Protein AF-A0A2R6LHL5-F1 (afdb_monomer_lite)

pLDDT: mean 88.92, std 11.98, range [43.31, 98.69]

Secondary structure (DSSP, 8-state):
--HHHHHHHHHHHHHHHHHHHHHHHHIIIIIHHHHHHHTPPPP-TT-GGG--HHHHHHHHHHHHHHHHTTT---HHHHHHHHIIIIIIIIIIIIHHHHHHHHHHTSSSS-TTSPP-HHHHHHHHHHHHHHHHHHHHHHHHHHHHHHTS---HHHHHHHHHHHHHHHHHHHT-TT---SSS-SS-HHHHHHHHHHHHHHHHHHHH-TTSPPPPHHHHT--TT---

Sequence (224 aa):
DDIDDQMFVTTQMYEEGKHTDHFDRYWREVIHGVEAELGLERSSPTDEKWFNDAYHDLFERNERAMGALLEDPGPETFAEAYCHYHLVIEGILAQTGYYGMQQSYSERSYPELPHLPGLYEGFTKIRQDEGRHVGFGMAKLKELVAEDGVDPHLLDETVNELLPLVNRIAANPEDQYIEDVGPDPSELQSFAADKHLERMEQITDAAEDVPGLESLTELKGVGD

Foldseek 3Di:
DDPVLVVLVVVVVVLVVVLVVLVQCCLVPPVQVVCVVVVHDRDDPPPCVLDDPLNVVLVVVLCVLVVVCVVDVALLSLLLNLLSPQCAVLQFLLVLVLLQVLLQQPVPNFVVHHNDPSVNVSSLVSLLSSLSSNLSSLVSLLCSVPPVVDDLVSSVVSNVVSLVSSLCSLQPPPDDPVDPTTDDSVNSNVRSVVSNVVSSVSNVPSPHDRDDSCVSSDDPPRDD

Radius of gyration: 18.38 Å; chains: 1; bounding box: 46×33×53 Å

Structure (mmCIF, N/CA/C/O backbone):
data_AF-A0A2R6LHL5-F1
#
_entry.id   AF-A0A2R6LHL5-F1
#
loop_
_atom_site.group_PDB
_atom_site.id
_atom_site.type_symbol
_atom_site.label_atom_id
_atom_site.label_alt_id
_atom_site.label_comp_id
_atom_site.label_asym_id
_atom_site.label_entity_id
_atom_site.label_seq_id
_atom_site.pdbx_PDB_ins_code
_atom_site.Cartn_x
_atom_site.Cartn_y
_atom_site.Cartn_z
_atom_site.occupancy
_atom_site.B_iso_or_equiv
_atom_site.auth_seq_id
_atom_site.auth_comp_id
_atom_site.auth_asym_id
_atom_site.auth_atom_id
_atom_site.pdbx_PDB_model_num
ATOM 1 N N . ASP A 1 1 ? -21.511 3.207 9.430 1.00 60.16 1 ASP A N 1
ATOM 2 C CA . ASP A 1 1 ? -22.535 3.839 8.565 1.00 60.16 1 ASP A CA 1
ATOM 3 C C . ASP A 1 1 ? -22.469 5.368 8.567 1.00 60.16 1 ASP A C 1
ATOM 5 O O . ASP A 1 1 ? -23.507 6.025 8.602 1.00 60.16 1 ASP A O 1
ATOM 9 N N . ASP A 1 2 ? -21.267 5.948 8.478 1.00 85.56 2 ASP A N 1
ATOM 10 C CA . ASP A 1 2 ? -21.114 7.383 8.221 1.00 85.56 2 ASP A CA 1
ATOM 11 C C . ASP A 1 2 ? -21.093 7.635 6.705 1.00 85.56 2 ASP A C 1
ATOM 13 O O . ASP A 1 2 ? -20.461 6.898 5.943 1.00 85.56 2 ASP A O 1
ATOM 17 N N . ILE A 1 3 ? -21.816 8.659 6.255 1.00 93.31 3 ILE A N 1
ATOM 18 C CA . ILE A 1 3 ? -21.823 9.077 4.853 1.00 93.31 3 ILE A CA 1
ATOM 19 C C . ILE A 1 3 ? -20.464 9.643 4.436 1.00 93.31 3 ILE A C 1
ATOM 21 O O . ILE A 1 3 ? -20.073 9.461 3.283 1.00 93.31 3 ILE A O 1
ATOM 25 N N . ASP A 1 4 ? -19.736 10.270 5.361 1.00 94.69 4 ASP A N 1
ATOM 26 C CA . ASP A 1 4 ? -18.418 10.837 5.085 1.00 94.69 4 ASP A CA 1
ATOM 27 C C . ASP A 1 4 ? -17.402 9.718 4.790 1.00 94.69 4 ASP A C 1
ATOM 29 O O . ASP A 1 4 ? -16.693 9.784 3.781 1.00 94.69 4 ASP A O 1
ATOM 33 N N . ASP A 1 5 ? -17.433 8.628 5.567 1.00 94.88 5 ASP A N 1
ATOM 34 C CA . ASP A 1 5 ? -16.627 7.421 5.326 1.00 94.88 5 ASP A CA 1
ATOM 35 C C . ASP A 1 5 ? -16.961 6.786 3.967 1.00 94.88 5 ASP A C 1
ATOM 37 O O . ASP A 1 5 ? -16.070 6.461 3.183 1.00 94.88 5 ASP A O 1
ATOM 41 N N . GLN A 1 6 ? -18.249 6.649 3.635 1.00 95.38 6 GLN A N 1
ATOM 42 C CA . GLN A 1 6 ? -18.662 6.096 2.340 1.00 95.38 6 GLN A CA 1
ATOM 43 C C . GLN A 1 6 ? -18.192 6.966 1.171 1.00 95.38 6 GLN A C 1
ATOM 45 O O . GLN A 1 6 ? -17.715 6.444 0.161 1.00 95.38 6 GLN A O 1
ATOM 50 N N . MET A 1 7 ? -18.306 8.291 1.298 1.00 96.62 7 MET A N 1
ATOM 51 C CA . MET A 1 7 ? -17.811 9.226 0.291 1.00 96.62 7 MET A CA 1
ATOM 52 C C . MET A 1 7 ? -16.298 9.096 0.121 1.00 96.62 7 MET A C 1
ATOM 54 O O . MET A 1 7 ? -15.838 9.013 -1.020 1.00 96.62 7 MET A O 1
ATOM 58 N N . PHE A 1 8 ? -15.540 9.005 1.215 1.00 96.50 8 PHE A N 1
ATOM 59 C CA . PHE A 1 8 ? -14.101 8.772 1.158 1.00 96.50 8 PHE A CA 1
ATOM 60 C C . PHE A 1 8 ? -13.769 7.459 0.434 1.00 96.50 8 PHE A C 1
ATOM 62 O O . PHE A 1 8 ? -13.048 7.479 -0.566 1.00 96.50 8 PHE A O 1
ATOM 69 N N . VAL A 1 9 ? -14.370 6.338 0.847 1.00 96.62 9 VAL A N 1
ATOM 70 C CA . VAL A 1 9 ? -14.120 5.018 0.242 1.00 96.62 9 VAL A CA 1
ATOM 71 C C . VAL A 1 9 ? -14.437 5.014 -1.257 1.00 96.62 9 VAL A C 1
ATOM 73 O O . VAL A 1 9 ? -13.715 4.393 -2.033 1.00 96.62 9 VAL A O 1
ATOM 76 N N . THR A 1 10 ? -15.448 5.759 -1.724 1.00 97.94 10 THR A N 1
ATOM 77 C CA . THR A 1 10 ? -15.704 5.858 -3.176 1.00 97.94 10 THR A CA 1
ATOM 78 C C . THR A 1 10 ? -14.556 6.513 -3.948 1.00 97.94 10 THR A C 1
ATOM 80 O O . THR A 1 10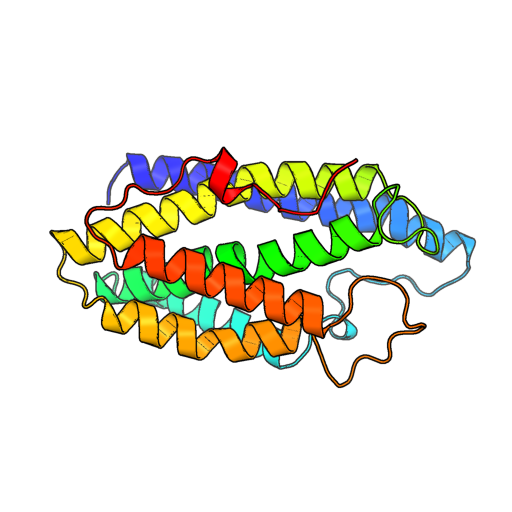 ? -14.293 6.133 -5.091 1.00 97.94 10 THR A O 1
ATOM 83 N N . THR A 1 11 ? -13.857 7.477 -3.339 1.00 97.62 11 THR A N 1
ATOM 84 C CA . THR A 1 11 ? -12.674 8.099 -3.949 1.00 97.62 11 THR A CA 1
ATOM 85 C C . THR A 1 11 ? -11.495 7.137 -3.968 1.00 97.62 11 THR A C 1
ATOM 87 O O . THR A 1 11 ? -10.862 7.006 -5.012 1.00 97.62 11 THR A O 1
ATOM 90 N N . GLN A 1 12 ? -11.292 6.377 -2.889 1.00 97.88 12 GLN A N 1
ATOM 91 C CA . GLN A 1 12 ? -10.277 5.328 -2.821 1.00 97.88 12 GLN A CA 1
ATOM 92 C C . GLN A 1 12 ? -10.512 4.240 -3.877 1.00 97.88 12 GLN A C 1
ATOM 94 O O . GLN A 1 12 ? -9.613 3.927 -4.646 1.00 97.88 12 GLN A O 1
ATOM 99 N N . MET A 1 13 ? -11.743 3.737 -4.032 1.00 98.19 13 MET A N 1
ATOM 100 C CA . MET A 1 13 ? -12.064 2.758 -5.085 1.00 98.19 13 MET A CA 1
ATOM 101 C C . MET A 1 13 ? -11.748 3.278 -6.496 1.00 98.19 13 MET A C 1
ATOM 103 O O . MET A 1 13 ? -11.304 2.525 -7.364 1.00 98.19 13 MET A O 1
ATOM 107 N N . TYR A 1 14 ? -11.997 4.566 -6.749 1.00 98.38 14 TYR A N 1
ATOM 108 C CA . TYR A 1 14 ? -11.604 5.201 -8.005 1.00 98.38 14 TYR A CA 1
ATOM 109 C C . TYR A 1 14 ? -10.078 5.285 -8.142 1.00 98.38 14 TYR A C 1
ATOM 111 O O . TYR A 1 14 ? -9.549 5.063 -9.232 1.00 98.38 14 TYR A O 1
ATOM 119 N N . GLU A 1 15 ? -9.374 5.595 -7.055 1.00 98.50 15 GLU A N 1
ATOM 120 C CA . GLU A 1 15 ? -7.919 5.709 -7.017 1.00 98.50 15 GLU A CA 1
ATOM 121 C C . GLU A 1 15 ? -7.230 4.374 -7.302 1.00 98.50 15 GLU A C 1
ATOM 123 O O . GLU A 1 15 ? -6.447 4.317 -8.252 1.00 98.50 15 GLU A O 1
ATOM 128 N N . GLU A 1 16 ? -7.650 3.290 -6.651 1.00 98.31 16 GLU A N 1
ATOM 129 C CA . GLU A 1 16 ? -7.170 1.928 -6.930 1.00 98.31 16 GLU A CA 1
ATOM 130 C C . GLU A 1 16 ? -7.427 1.494 -8.381 1.00 98.31 16 GLU A C 1
ATOM 132 O O . GLU A 1 16 ? -6.590 0.863 -9.040 1.00 98.31 16 GLU A O 1
ATOM 137 N N . GLY A 1 17 ? -8.576 1.897 -8.936 1.00 98.38 17 GLY A N 1
ATOM 138 C CA . GLY A 1 17 ? -8.885 1.694 -10.349 1.00 98.38 17 GLY A CA 1
ATOM 139 C C . GLY A 1 17 ? -7.888 2.398 -11.279 1.00 98.38 17 GLY A C 1
ATOM 140 O O . GLY A 1 17 ? -7.452 1.811 -12.272 1.00 98.38 17 GLY A O 1
ATOM 141 N N . LYS A 1 18 ? -7.475 3.633 -10.955 1.00 97.94 18 LYS A N 1
ATOM 142 C CA . LYS A 1 18 ? -6.432 4.344 -11.718 1.00 97.94 18 LYS A CA 1
ATOM 143 C C . LYS A 1 18 ? -5.060 3.691 -11.558 1.00 97.94 18 LYS A C 1
ATOM 145 O O . LYS A 1 18 ? -4.296 3.685 -12.519 1.00 97.94 18 LYS A O 1
ATOM 150 N N . HIS A 1 19 ? -4.711 3.211 -10.363 1.00 97.94 19 HIS A N 1
ATOM 151 C CA . HIS A 1 19 ? -3.410 2.576 -10.110 1.00 97.94 19 HIS A CA 1
ATOM 152 C C . HIS A 1 19 ? -3.286 1.289 -10.926 1.00 97.94 19 HIS A C 1
ATOM 154 O O . HIS A 1 19 ? -2.294 1.088 -11.627 1.00 97.94 19 HIS A O 1
ATOM 160 N N . THR A 1 20 ? -4.355 0.491 -10.943 1.00 97.25 20 THR A N 1
ATOM 161 C CA . THR A 1 20 ? -4.471 -0.701 -11.791 1.00 97.25 20 THR A CA 1
ATOM 162 C C . THR A 1 20 ? -4.313 -0.355 -13.276 1.00 97.25 20 THR A C 1
ATOM 164 O O . THR A 1 20 ? -3.507 -0.977 -13.969 1.00 97.25 20 THR A O 1
ATOM 167 N N . ASP A 1 21 ? -5.027 0.667 -13.771 1.00 97.00 21 ASP A N 1
ATOM 168 C CA . ASP A 1 21 ? -4.900 1.130 -15.164 1.00 97.00 21 ASP A CA 1
ATOM 169 C C . ASP A 1 21 ? -3.481 1.618 -15.486 1.00 97.00 21 ASP A C 1
ATOM 171 O O . ASP A 1 21 ? -2.963 1.332 -16.565 1.00 97.00 21 ASP A O 1
ATOM 175 N N . HIS A 1 22 ? -2.813 2.304 -14.554 1.00 96.00 22 HIS A N 1
ATOM 176 C CA . HIS A 1 22 ? -1.440 2.765 -14.744 1.00 96.00 22 HIS A CA 1
ATOM 177 C C . HIS A 1 22 ? -0.475 1.600 -15.001 1.00 96.00 22 HIS A C 1
ATOM 179 O O . HIS A 1 22 ? 0.267 1.639 -15.988 1.00 96.00 22 HIS A O 1
ATOM 185 N N . PHE A 1 23 ? -0.497 0.561 -14.160 1.00 95.62 23 PHE A N 1
ATOM 186 C CA . PHE A 1 23 ? 0.392 -0.593 -14.323 1.00 95.62 23 PHE A CA 1
ATOM 187 C C . PHE A 1 23 ? 0.031 -1.441 -15.546 1.00 95.62 23 PHE A C 1
ATOM 189 O O . PHE A 1 23 ? 0.931 -1.821 -16.297 1.00 95.62 23 PHE A O 1
ATOM 196 N N . ASP A 1 24 ? -1.259 -1.667 -15.817 1.00 96.25 24 ASP A N 1
ATOM 197 C CA . ASP A 1 24 ? -1.705 -2.333 -17.050 1.00 96.25 24 ASP A CA 1
ATOM 198 C C . ASP A 1 24 ? -1.225 -1.574 -18.296 1.00 96.25 24 ASP A C 1
ATOM 200 O O . ASP A 1 24 ? -0.660 -2.155 -19.229 1.00 96.25 24 ASP A O 1
ATOM 204 N N . ARG A 1 25 ? -1.385 -0.248 -18.301 1.00 96.06 25 ARG A N 1
ATOM 205 C CA . ARG A 1 25 ? -0.926 0.606 -19.393 1.00 96.06 25 ARG A CA 1
ATOM 206 C C . ARG A 1 25 ? 0.588 0.545 -19.558 1.00 96.06 25 ARG A C 1
ATOM 208 O O . ARG A 1 25 ? 1.049 0.426 -20.693 1.00 96.06 25 ARG A O 1
ATOM 215 N N . TYR A 1 26 ? 1.352 0.606 -18.468 1.00 96.25 26 TYR A N 1
ATOM 216 C CA . TYR A 1 26 ? 2.809 0.485 -18.519 1.00 96.25 26 TYR A CA 1
ATOM 217 C C . TYR A 1 26 ? 3.227 -0.860 -19.123 1.00 96.25 26 TYR A C 1
ATOM 219 O O . TYR A 1 26 ? 4.076 -0.910 -20.014 1.00 96.25 26 TYR A O 1
ATOM 227 N N . TRP A 1 27 ? 2.566 -1.947 -18.724 1.00 95.94 27 TRP A N 1
ATOM 228 C CA . TRP A 1 27 ? 2.836 -3.275 -19.263 1.00 95.94 27 TRP A CA 1
ATOM 229 C C . TRP A 1 27 ? 2.525 -3.367 -20.764 1.00 95.94 27 TRP A C 1
ATOM 231 O O . TRP A 1 27 ? 3.350 -3.832 -21.552 1.00 95.94 27 TRP A O 1
ATOM 241 N N . ARG A 1 28 ? 1.362 -2.859 -21.190 1.00 96.56 28 ARG A N 1
ATOM 242 C CA . ARG A 1 28 ? 0.935 -2.882 -22.598 1.00 96.56 28 ARG A CA 1
ATOM 243 C C . ARG A 1 28 ? 1.753 -1.977 -23.513 1.00 96.56 28 ARG A C 1
ATOM 245 O O . ARG A 1 28 ? 1.969 -2.338 -24.668 1.00 96.56 28 ARG A O 1
ATOM 252 N N . GLU A 1 29 ? 2.124 -0.785 -23.051 1.00 96.00 29 GLU A N 1
ATOM 253 C CA . GLU A 1 29 ? 2.784 0.229 -23.885 1.00 96.00 29 GLU A CA 1
ATOM 254 C C . GLU A 1 29 ? 4.311 0.123 -23.846 1.00 96.00 29 GLU A C 1
ATOM 256 O O . GLU A 1 29 ? 4.954 0.416 -24.854 1.00 96.00 29 GLU A O 1
ATOM 261 N N . VAL A 1 30 ? 4.891 -0.304 -22.720 1.00 96.06 30 VAL A N 1
ATOM 262 C CA . VAL A 1 30 ? 6.348 -0.343 -22.523 1.00 96.06 30 VAL A CA 1
ATOM 263 C C . VAL A 1 30 ? 6.867 -1.776 -22.554 1.00 96.06 30 VAL A C 1
ATOM 265 O O . VAL A 1 30 ? 7.636 -2.114 -23.453 1.00 96.06 30 VAL A O 1
ATOM 268 N N . ILE A 1 31 ? 6.424 -2.636 -21.629 1.00 95.94 31 ILE A N 1
ATOM 269 C CA . ILE A 1 31 ? 6.968 -4.000 -21.485 1.00 95.94 31 ILE A CA 1
ATOM 270 C C . ILE A 1 31 ? 6.730 -4.822 -22.754 1.00 95.94 31 ILE A C 1
ATOM 272 O O . ILE A 1 31 ? 7.682 -5.318 -23.351 1.00 95.94 31 ILE A O 1
ATOM 276 N N . HIS A 1 32 ? 5.490 -4.873 -23.248 1.00 97.75 32 HIS A N 1
ATOM 277 C CA . HIS A 1 32 ? 5.161 -5.580 -24.494 1.00 97.75 32 HIS A CA 1
ATOM 278 C C . HIS A 1 32 ? 5.880 -4.999 -25.722 1.00 97.75 32 HIS A C 1
ATOM 280 O O . HIS A 1 32 ? 6.137 -5.725 -26.683 1.00 97.75 32 HIS A O 1
ATOM 286 N N . GLY A 1 33 ? 6.209 -3.703 -25.707 1.00 97.19 33 GLY A N 1
ATOM 287 C CA . GLY A 1 33 ? 7.009 -3.066 -26.753 1.00 97.19 33 GLY A CA 1
ATOM 288 C C . GLY A 1 33 ? 8.443 -3.599 -26.775 1.00 97.19 33 GLY A C 1
ATOM 289 O O . GLY A 1 33 ? 8.927 -4.020 -27.826 1.00 97.19 33 GLY A O 1
ATOM 290 N N . VAL A 1 34 ? 9.084 -3.649 -25.604 1.00 96.31 34 VAL A N 1
ATOM 291 C CA . VAL A 1 34 ? 10.447 -4.176 -25.429 1.00 96.31 34 VAL A CA 1
ATOM 292 C C . VAL A 1 34 ? 10.505 -5.678 -25.714 1.00 96.31 34 VAL A C 1
ATOM 294 O O . VAL A 1 34 ? 11.401 -6.135 -26.420 1.00 96.31 34 VAL A O 1
ATOM 297 N N . GLU A 1 35 ? 9.533 -6.455 -25.233 1.00 97.88 35 GLU A N 1
ATOM 298 C CA . GLU A 1 35 ? 9.443 -7.891 -25.521 1.00 97.88 35 GLU A CA 1
ATOM 299 C C . GLU A 1 35 ? 9.381 -8.165 -27.025 1.00 97.88 35 GLU A C 1
ATOM 301 O O . GLU A 1 35 ? 10.095 -9.034 -27.526 1.00 97.88 35 GLU A O 1
ATOM 306 N N . ALA A 1 36 ? 8.574 -7.399 -27.765 1.00 97.81 36 ALA A N 1
ATOM 307 C CA . ALA A 1 36 ? 8.469 -7.540 -29.212 1.00 97.81 36 ALA A CA 1
ATOM 308 C C . ALA A 1 36 ? 9.775 -7.169 -29.934 1.00 97.81 36 ALA A C 1
ATOM 310 O O . ALA A 1 36 ? 10.158 -7.854 -30.883 1.00 97.81 36 ALA A O 1
ATOM 311 N N . GLU A 1 37 ? 10.463 -6.113 -29.490 1.00 97.69 37 GLU A N 1
ATOM 312 C CA . GLU A 1 37 ? 11.754 -5.693 -30.049 1.00 97.69 37 GLU A CA 1
ATOM 313 C C . GLU A 1 37 ? 12.848 -6.750 -29.834 1.00 97.69 37 GLU A C 1
ATOM 315 O O . GLU A 1 37 ? 13.637 -7.025 -30.741 1.00 97.69 37 GLU A O 1
ATOM 320 N N . LEU A 1 38 ? 12.861 -7.386 -28.660 1.00 97.50 38 LEU A N 1
ATOM 321 C CA . LEU A 1 38 ? 13.845 -8.402 -28.279 1.00 97.50 38 LEU A CA 1
ATOM 322 C C . LEU A 1 38 ? 13.453 -9.832 -28.691 1.00 97.50 38 LEU A C 1
ATOM 324 O O . LEU A 1 38 ? 14.257 -10.753 -28.547 1.00 97.50 38 LEU A O 1
ATOM 328 N N . GLY A 1 39 ? 12.241 -10.036 -29.217 1.00 97.31 39 GLY A N 1
ATOM 329 C CA . GLY A 1 39 ? 11.726 -11.354 -29.597 1.00 97.31 39 GLY A CA 1
ATOM 330 C C . GLY A 1 39 ? 11.439 -12.276 -28.405 1.00 97.31 39 GLY A C 1
ATOM 331 O O . GLY A 1 39 ? 11.576 -13.493 -28.533 1.00 97.31 39 GLY A O 1
ATOM 332 N N . LEU A 1 40 ? 11.077 -11.704 -27.256 1.00 96.56 40 LEU A N 1
ATOM 333 C CA . LEU A 1 40 ? 10.716 -12.429 -26.039 1.00 96.56 40 LEU A CA 1
ATOM 334 C C . LEU A 1 40 ? 9.257 -12.908 -26.086 1.00 96.56 40 LEU A C 1
ATOM 336 O O . LEU A 1 40 ? 8.424 -12.377 -26.824 1.00 96.56 40 LEU A O 1
ATOM 340 N N . GLU A 1 41 ? 8.948 -13.935 -25.293 1.00 95.88 41 GLU A N 1
ATOM 341 C CA . GLU A 1 41 ? 7.563 -14.349 -25.066 1.00 95.88 41 GLU A CA 1
ATOM 342 C C . GLU A 1 41 ? 6.796 -13.244 -24.334 1.00 95.88 41 GLU A C 1
ATOM 344 O O . GLU A 1 41 ? 7.331 -12.607 -23.427 1.00 95.88 41 GLU A O 1
ATOM 349 N N . ARG A 1 42 ? 5.539 -13.029 -24.735 1.00 95.56 42 ARG A N 1
ATOM 350 C CA . ARG A 1 42 ? 4.700 -11.979 -24.163 1.00 95.56 42 ARG A CA 1
ATOM 351 C C . ARG A 1 42 ? 4.291 -12.335 -22.738 1.00 95.56 42 ARG A C 1
ATOM 353 O O . ARG A 1 42 ? 3.553 -13.300 -22.555 1.00 95.56 42 ARG A O 1
ATOM 360 N N . SER A 1 43 ? 4.715 -11.543 -21.759 1.00 95.81 43 SER A N 1
ATOM 361 C CA . SER A 1 43 ? 4.352 -11.751 -20.353 1.00 95.81 43 SER A CA 1
ATOM 362 C C . SER A 1 43 ? 3.030 -11.082 -19.967 1.00 95.81 43 SER A C 1
ATOM 364 O O . SER A 1 43 ? 2.574 -10.131 -20.618 1.00 95.81 43 SER A O 1
ATOM 366 N N . SER A 1 44 ? 2.426 -11.552 -18.874 1.00 94.56 44 SER A N 1
ATOM 367 C CA . SER A 1 44 ? 1.326 -10.873 -18.181 1.00 94.56 44 SER A CA 1
ATOM 368 C C . SER A 1 44 ? 1.815 -10.306 -16.844 1.00 94.56 44 SER A C 1
ATOM 370 O O . SER A 1 44 ? 2.583 -10.987 -16.159 1.00 94.56 44 SER A O 1
ATOM 372 N N . PRO A 1 45 ? 1.332 -9.128 -16.398 1.00 91.81 45 PRO A N 1
ATOM 373 C CA . PRO A 1 45 ? 1.585 -8.658 -15.032 1.00 91.81 45 PRO A CA 1
ATOM 374 C C . PRO A 1 45 ? 0.927 -9.556 -13.970 1.00 91.81 45 PRO A C 1
ATOM 376 O O . PRO A 1 45 ? 1.237 -9.446 -12.793 1.00 91.81 45 PRO A O 1
ATOM 379 N N . THR A 1 46 ? 0.026 -10.454 -14.380 1.00 93.31 46 THR A N 1
ATOM 380 C CA . THR A 1 46 ? -0.681 -11.404 -13.509 1.00 93.31 46 THR A CA 1
ATOM 381 C C . THR A 1 46 ? -0.149 -12.836 -13.625 1.00 93.31 46 THR A C 1
ATOM 383 O O . THR A 1 46 ? -0.854 -13.770 -13.254 1.00 93.31 46 THR A O 1
ATOM 386 N N . ASP A 1 47 ? 1.025 -13.050 -14.226 1.00 94.06 47 ASP A N 1
ATOM 387 C CA . ASP A 1 47 ? 1.606 -14.395 -14.291 1.00 94.06 47 ASP A CA 1
ATOM 388 C C . ASP A 1 47 ? 2.016 -14.865 -12.883 1.00 94.06 47 ASP A C 1
ATOM 390 O O . ASP A 1 47 ? 2.733 -14.159 -12.180 1.00 94.06 47 ASP A O 1
ATOM 394 N N . GLU A 1 48 ? 1.652 -16.098 -12.513 1.00 92.75 48 GLU A N 1
ATOM 395 C CA . GLU A 1 48 ? 1.940 -16.700 -11.191 1.00 92.75 48 GLU A CA 1
ATOM 396 C C . GLU A 1 48 ? 3.424 -16.666 -10.801 1.00 92.75 48 GLU A C 1
ATOM 398 O O . GLU A 1 48 ? 3.770 -16.603 -9.631 1.00 92.75 48 GLU A O 1
ATOM 403 N N . LYS A 1 49 ? 4.331 -16.651 -11.783 1.00 89.88 49 LYS A N 1
ATOM 404 C CA . LYS A 1 49 ? 5.781 -16.587 -11.546 1.00 89.88 49 LYS A CA 1
ATOM 405 C C . LYS A 1 49 ? 6.246 -15.307 -10.831 1.00 89.88 49 LYS A C 1
ATOM 407 O O . LYS A 1 49 ? 7.392 -15.267 -10.399 1.00 89.88 49 LYS A O 1
ATOM 412 N N . TRP A 1 50 ? 5.414 -14.263 -10.777 1.00 88.88 50 TRP A N 1
ATOM 413 C CA . TRP A 1 50 ? 5.716 -13.008 -10.081 1.00 88.88 50 TRP A CA 1
ATOM 414 C C . TRP A 1 50 ? 5.302 -13.020 -8.607 1.00 88.88 50 TRP A C 1
ATOM 416 O O . TRP A 1 50 ? 5.672 -12.110 -7.868 1.00 88.88 50 TRP A O 1
ATOM 426 N N . PHE A 1 51 ? 4.534 -14.023 -8.183 1.00 91.81 51 PHE A N 1
ATOM 427 C CA . PHE A 1 51 ? 3.960 -14.100 -6.849 1.00 91.81 51 PHE A CA 1
ATOM 428 C C . PHE A 1 51 ? 4.545 -15.300 -6.110 1.00 91.81 51 PHE A C 1
ATOM 430 O O . PHE A 1 51 ? 4.651 -16.399 -6.649 1.00 91.81 51 PHE A O 1
ATOM 437 N N . ASN A 1 52 ? 4.957 -15.083 -4.863 1.00 92.69 52 ASN A N 1
ATOM 438 C CA . ASN A 1 52 ? 5.437 -16.155 -3.999 1.00 92.69 52 ASN A CA 1
ATOM 439 C C . ASN A 1 52 ? 4.352 -16.582 -3.000 1.00 92.69 52 ASN A C 1
ATOM 441 O O . ASN A 1 52 ? 3.342 -15.901 -2.818 1.00 92.69 52 ASN A O 1
ATOM 445 N N . ASP A 1 53 ? 4.573 -17.699 -2.305 1.00 95.50 53 ASP A N 1
ATOM 446 C CA . ASP A 1 53 ? 3.606 -18.234 -1.335 1.00 95.50 53 ASP A CA 1
ATOM 447 C C . ASP A 1 53 ? 3.221 -17.213 -0.249 1.00 95.50 53 ASP A C 1
ATOM 449 O O . ASP A 1 53 ? 2.085 -17.200 0.225 1.00 95.50 53 ASP A O 1
ATOM 453 N N . ALA A 1 54 ? 4.151 -16.332 0.141 1.00 96.12 54 ALA A N 1
ATOM 454 C CA . ALA A 1 54 ? 3.884 -15.291 1.128 1.00 96.12 54 ALA A CA 1
ATOM 455 C C . ALA A 1 54 ? 2.940 -14.203 0.595 1.00 96.12 54 ALA A C 1
ATOM 457 O O . ALA A 1 54 ? 2.099 -13.721 1.351 1.00 96.12 54 ALA A O 1
ATOM 458 N N . TYR A 1 55 ? 3.051 -13.848 -0.688 1.00 96.44 55 TYR A N 1
ATOM 459 C CA . TYR A 1 55 ? 2.108 -12.961 -1.363 1.00 96.44 55 TYR A CA 1
ATOM 460 C C . TYR A 1 55 ? 0.703 -13.567 -1.345 1.00 96.44 55 TYR A C 1
ATOM 462 O O . TYR A 1 55 ? -0.235 -12.920 -0.881 1.00 96.44 55 TYR A O 1
ATOM 470 N N . HIS A 1 56 ? 0.558 -14.826 -1.767 1.00 97.50 56 HIS A N 1
ATOM 471 C CA . HIS A 1 56 ? -0.747 -15.488 -1.781 1.00 97.50 56 HIS A CA 1
ATOM 472 C C . HIS A 1 56 ? -1.372 -15.585 -0.385 1.00 97.50 56 HIS A C 1
ATOM 474 O O . HIS A 1 56 ? -2.537 -15.228 -0.228 1.00 97.50 56 HIS A O 1
ATOM 480 N N . ASP A 1 57 ? -0.608 -15.996 0.634 1.00 98.44 57 ASP A N 1
ATOM 481 C CA . ASP A 1 57 ? -1.113 -16.090 2.013 1.00 98.44 57 ASP A CA 1
ATOM 482 C C . ASP A 1 57 ? -1.544 -14.711 2.548 1.00 98.44 57 ASP A C 1
ATOM 484 O O . ASP A 1 57 ? -2.631 -14.568 3.106 1.00 98.44 57 ASP A O 1
ATOM 488 N N . LEU A 1 58 ? -0.750 -13.658 2.320 1.00 98.44 58 LEU A N 1
ATOM 489 C CA . LEU A 1 58 ? -1.102 -12.306 2.764 1.00 98.44 58 LEU A CA 1
ATOM 490 C C . LEU A 1 58 ? -2.416 -11.814 2.141 1.00 98.44 58 LEU A C 1
ATOM 492 O O . LEU A 1 58 ? -3.294 -11.327 2.860 1.00 98.44 58 LEU A O 1
ATOM 496 N N . PHE A 1 59 ? -2.563 -11.950 0.820 1.00 98.38 59 PHE A N 1
ATOM 497 C CA . PHE A 1 59 ? -3.751 -11.474 0.112 1.00 98.38 59 PHE A CA 1
ATOM 498 C C . PHE A 1 59 ? -4.988 -12.347 0.372 1.00 98.38 59 PHE A C 1
ATOM 500 O O . PHE A 1 59 ? -6.081 -11.793 0.481 1.00 98.38 59 PHE A O 1
ATOM 507 N N . GLU A 1 60 ? -4.842 -13.663 0.577 1.00 98.62 60 GLU A N 1
ATOM 508 C CA . GLU A 1 60 ? -5.954 -14.529 1.005 1.00 98.62 60 GLU A CA 1
ATOM 509 C C . GLU A 1 60 ? -6.471 -14.119 2.392 1.00 98.62 60 GLU A C 1
ATOM 511 O O . GLU A 1 60 ? -7.680 -14.042 2.625 1.00 98.62 60 GLU A O 1
ATOM 516 N N . ARG A 1 61 ? -5.569 -13.817 3.336 1.00 98.69 61 ARG A N 1
ATOM 517 C CA . ARG A 1 61 ? -5.981 -13.346 4.666 1.00 98.69 61 ARG A CA 1
ATOM 518 C C . ARG A 1 61 ? -6.653 -11.980 4.605 1.00 98.69 61 ARG A C 1
ATOM 520 O O . ARG A 1 61 ? -7.644 -11.781 5.299 1.00 98.69 61 ARG A O 1
ATOM 527 N N . ASN A 1 62 ? -6.155 -11.071 3.767 1.00 98.62 62 ASN A N 1
ATOM 528 C CA . ASN A 1 62 ? -6.814 -9.789 3.532 1.00 98.62 62 ASN A CA 1
ATOM 529 C C . ASN A 1 62 ? -8.227 -9.974 2.959 1.00 98.62 62 ASN A C 1
ATOM 531 O O . ASN A 1 62 ? -9.168 -9.373 3.468 1.00 98.62 62 ASN A O 1
ATOM 535 N N . GLU A 1 63 ? -8.403 -10.835 1.951 1.00 98.44 63 GLU A N 1
ATOM 536 C CA . GLU A 1 63 ? -9.729 -11.143 1.399 1.00 98.44 63 GLU A CA 1
ATOM 537 C C . GLU A 1 63 ? -10.668 -11.689 2.482 1.00 98.44 63 GLU A C 1
ATOM 539 O O . GLU A 1 63 ? -11.821 -11.268 2.572 1.00 98.44 63 GLU A O 1
ATOM 544 N N . ARG A 1 64 ? -10.168 -12.570 3.355 1.00 98.56 64 ARG A N 1
ATOM 545 C CA . ARG A 1 64 ? -10.939 -13.113 4.480 1.00 98.56 64 ARG A CA 1
ATOM 546 C C . ARG A 1 64 ? -11.338 -12.036 5.492 1.00 98.56 64 ARG A C 1
ATOM 548 O O . ARG A 1 64 ? -12.500 -12.008 5.890 1.00 98.56 64 ARG A O 1
ATOM 555 N N . ALA A 1 65 ? -10.411 -11.162 5.884 1.00 98.38 65 ALA A N 1
ATOM 556 C CA . ALA A 1 65 ? -10.669 -10.078 6.834 1.00 98.38 65 ALA A CA 1
ATOM 557 C C . ALA A 1 65 ? -11.693 -9.074 6.276 1.00 98.38 65 ALA A C 1
ATOM 559 O O . ALA A 1 65 ? -12.681 -8.755 6.934 1.00 98.38 65 ALA A O 1
ATOM 560 N N . MET A 1 66 ? -11.526 -8.654 5.018 1.00 97.69 66 MET A N 1
ATOM 561 C CA . MET A 1 66 ? -12.480 -7.773 4.337 1.00 97.69 66 MET A CA 1
ATOM 562 C C . MET A 1 66 ? -13.841 -8.454 4.130 1.00 97.69 66 MET A C 1
ATOM 564 O O . MET A 1 66 ? -14.885 -7.821 4.277 1.00 97.69 66 MET A O 1
ATOM 568 N N . GLY A 1 67 ? -13.849 -9.752 3.814 1.00 98.12 67 GLY A N 1
ATOM 569 C CA . GLY A 1 67 ? -15.064 -10.545 3.640 1.00 98.12 67 GLY A CA 1
ATOM 570 C C . GLY A 1 67 ? -15.876 -10.697 4.928 1.00 98.12 67 GLY A C 1
ATOM 571 O O . GLY A 1 67 ? -17.105 -10.656 4.872 1.00 98.12 67 GLY A O 1
ATOM 572 N N . ALA A 1 68 ? -15.215 -10.796 6.085 1.00 98.19 68 ALA A N 1
ATOM 573 C CA . ALA A 1 68 ? -15.875 -10.905 7.387 1.00 98.19 68 ALA A CA 1
ATOM 574 C C . ALA A 1 68 ? -16.788 -9.703 7.696 1.00 98.19 68 ALA A C 1
ATOM 576 O O . ALA A 1 68 ? -17.842 -9.879 8.307 1.00 98.19 68 ALA A O 1
ATOM 577 N N . LEU A 1 69 ? -16.465 -8.507 7.183 1.00 97.25 69 LEU A N 1
ATOM 578 C CA . LEU A 1 69 ? -17.303 -7.307 7.323 1.00 97.25 69 LEU A CA 1
ATOM 579 C C . LEU A 1 69 ? -18.697 -7.457 6.696 1.00 97.25 69 LEU A C 1
ATOM 581 O O . LEU A 1 69 ? -19.628 -6.753 7.080 1.00 97.25 69 LEU A O 1
ATOM 585 N N . LEU A 1 70 ? -18.864 -8.357 5.723 1.00 97.12 70 LEU A N 1
ATOM 586 C CA . LEU A 1 70 ? -20.166 -8.618 5.104 1.00 97.12 70 LEU A CA 1
ATOM 587 C C . LEU A 1 70 ? -21.067 -9.496 5.981 1.00 97.12 70 LEU A C 1
ATOM 589 O O . LEU A 1 70 ? -22.285 -9.502 5.787 1.00 97.12 70 LEU A O 1
ATOM 593 N N . GLU A 1 71 ? -20.480 -10.247 6.912 1.00 96.31 71 GLU A N 1
ATOM 594 C CA . GLU A 1 71 ? -21.182 -11.206 7.766 1.00 96.31 71 GLU A CA 1
ATOM 595 C C . GLU A 1 71 ? -21.381 -10.669 9.190 1.00 96.31 71 GLU A C 1
ATOM 597 O O . GLU A 1 71 ? -22.491 -10.765 9.719 1.00 96.31 71 GLU A O 1
ATOM 602 N N . ASP A 1 72 ? -20.339 -10.080 9.785 1.00 95.31 72 ASP A N 1
ATOM 603 C CA . ASP A 1 72 ? -20.332 -9.575 11.163 1.00 95.31 72 ASP A CA 1
ATOM 604 C C . ASP A 1 72 ? -19.531 -8.258 11.275 1.00 95.31 72 ASP A C 1
ATOM 606 O O . ASP A 1 72 ? -18.364 -8.265 11.658 1.00 95.31 72 ASP A O 1
ATOM 610 N N . PRO A 1 73 ? -20.116 -7.101 10.902 1.00 94.56 73 PRO A N 1
ATOM 611 C CA . PRO A 1 73 ? -19.428 -5.806 10.911 1.00 94.56 73 PRO A CA 1
ATOM 612 C C . PRO A 1 73 ? -19.313 -5.213 12.330 1.00 94.56 73 PRO A C 1
ATOM 614 O O . PRO A 1 73 ? -19.903 -4.172 12.634 1.00 94.56 73 PRO A O 1
ATOM 617 N N . GLY A 1 74 ? -18.577 -5.887 13.216 1.00 97.00 74 GLY A N 1
ATOM 618 C CA . GLY A 1 74 ? -18.267 -5.422 14.571 1.00 97.00 74 GLY A CA 1
ATOM 619 C C . GLY A 1 74 ? -16.993 -4.563 14.649 1.00 97.00 74 GLY A C 1
ATOM 620 O O . GLY A 1 74 ? -16.183 -4.592 13.722 1.00 97.00 74 GLY A O 1
ATOM 621 N N . PRO A 1 75 ? -16.770 -3.820 15.754 1.00 97.12 75 PRO A N 1
ATOM 622 C CA . PRO A 1 75 ? -15.578 -2.982 15.923 1.00 97.12 75 PRO A CA 1
ATOM 623 C C . PRO A 1 75 ? -14.250 -3.735 15.768 1.00 97.12 75 PRO A C 1
ATOM 625 O O . PRO A 1 75 ? -13.358 -3.265 15.070 1.00 97.12 75 PRO A O 1
ATOM 628 N N . GLU A 1 76 ? -14.132 -4.927 16.362 1.00 98.00 76 GLU A N 1
ATOM 629 C CA . GLU A 1 76 ? -12.934 -5.772 16.234 1.00 98.00 76 GLU A CA 1
ATOM 630 C C . GLU A 1 76 ? -12.739 -6.255 14.788 1.00 98.00 76 GLU A C 1
ATOM 632 O O . GLU A 1 76 ? -11.633 -6.188 14.264 1.00 98.00 76 GLU A O 1
ATOM 637 N N . THR A 1 77 ? -13.817 -6.637 14.095 1.00 98.38 77 THR A N 1
ATOM 638 C CA . THR A 1 77 ? -13.767 -7.057 12.685 1.00 98.38 77 THR A CA 1
ATOM 639 C C . THR A 1 77 ? -13.344 -5.912 11.762 1.00 98.38 77 THR A C 1
ATOM 641 O O . THR A 1 77 ? -12.541 -6.114 10.852 1.00 98.38 77 THR A O 1
ATOM 644 N N . PHE A 1 78 ? -13.833 -4.691 12.008 1.00 97.75 78 PHE A N 1
ATOM 645 C CA . PHE A 1 78 ? -13.349 -3.492 11.317 1.00 97.75 78 PHE A CA 1
ATOM 646 C C . PHE A 1 78 ? -11.877 -3.218 11.614 1.00 97.75 78 PHE A C 1
ATOM 648 O O . PHE A 1 78 ? -11.132 -2.891 10.691 1.00 97.75 78 PHE A O 1
ATOM 655 N N . ALA A 1 79 ? -11.447 -3.371 12.867 1.00 97.69 79 ALA A N 1
ATOM 656 C CA . ALA A 1 79 ? -10.055 -3.162 13.238 1.00 97.69 79 ALA A CA 1
ATOM 657 C C . ALA A 1 79 ? -9.123 -4.149 12.522 1.00 97.69 79 ALA A C 1
ATOM 659 O O . ALA A 1 79 ? -8.147 -3.722 11.908 1.00 97.69 79 ALA A O 1
ATOM 660 N N . GLU A 1 80 ? -9.458 -5.441 12.508 1.00 98.25 80 GLU A N 1
ATOM 661 C CA . GLU A 1 80 ? -8.708 -6.457 11.763 1.00 98.25 80 GLU A CA 1
ATOM 662 C C . GLU A 1 80 ? -8.650 -6.120 10.265 1.00 98.25 80 GLU A C 1
ATOM 664 O O . GLU A 1 80 ? -7.567 -6.074 9.678 1.00 98.25 80 GLU A O 1
ATOM 669 N N . ALA A 1 81 ? -9.791 -5.809 9.645 1.00 98.50 81 ALA A N 1
ATOM 670 C CA . ALA A 1 81 ? -9.854 -5.465 8.227 1.00 98.50 81 ALA A CA 1
ATOM 671 C C . ALA A 1 81 ? -9.000 -4.230 7.878 1.00 98.50 81 ALA A C 1
ATOM 673 O O . ALA A 1 81 ? -8.239 -4.253 6.907 1.00 98.50 81 ALA A O 1
ATOM 674 N N . TYR A 1 82 ? -9.057 -3.170 8.691 1.00 97.94 82 TYR A N 1
ATOM 675 C CA . TYR A 1 82 ? -8.233 -1.976 8.492 1.00 97.94 82 TYR A CA 1
ATOM 676 C C . TYR A 1 82 ? -6.742 -2.230 8.747 1.00 97.94 82 TYR A C 1
ATOM 678 O O . TYR A 1 82 ? -5.907 -1.674 8.030 1.00 97.94 82 TYR A O 1
ATOM 686 N N . CYS A 1 83 ? -6.382 -3.096 9.697 1.00 97.88 83 CYS A N 1
ATOM 687 C CA . CYS A 1 83 ? -4.999 -3.538 9.880 1.00 97.88 83 CYS A CA 1
ATOM 688 C C . CYS A 1 83 ? -4.478 -4.281 8.641 1.00 97.88 83 CYS A C 1
ATOM 690 O O . CYS A 1 83 ? -3.390 -3.970 8.155 1.00 97.88 83 CYS A O 1
ATOM 692 N N . HIS A 1 84 ? -5.255 -5.220 8.098 1.00 98.56 84 HIS A N 1
ATOM 693 C CA . HIS A 1 84 ? -4.889 -5.960 6.891 1.00 98.56 84 HIS A CA 1
ATOM 694 C C . HIS A 1 84 ? -4.698 -5.037 5.679 1.00 98.56 84 HIS A C 1
ATOM 696 O O . HIS A 1 84 ? -3.641 -5.062 5.042 1.00 98.56 84 HIS A O 1
ATOM 702 N N . TYR A 1 85 ? -5.703 -4.214 5.381 1.00 98.44 85 TYR A N 1
ATOM 703 C CA . TYR A 1 85 ? -5.733 -3.418 4.159 1.00 98.44 85 TYR A CA 1
ATOM 704 C C . TYR A 1 85 ? -4.868 -2.154 4.277 1.00 98.44 85 TYR A C 1
ATOM 706 O O . TYR A 1 85 ? -3.862 -2.008 3.583 1.00 98.44 85 TYR A O 1
ATOM 714 N N . HIS A 1 86 ? -5.215 -1.256 5.200 1.00 97.38 86 HIS A N 1
ATOM 715 C CA . HIS A 1 86 ? -4.613 0.077 5.258 1.00 97.38 86 HIS A CA 1
ATOM 716 C C . HIS A 1 86 ? -3.234 0.090 5.912 1.00 97.38 86 HIS A C 1
ATOM 718 O O . HIS A 1 86 ? -2.348 0.823 5.475 1.00 97.38 86 HIS A O 1
ATOM 724 N N . LEU A 1 87 ? -3.013 -0.698 6.969 1.00 95.19 87 LEU A N 1
ATOM 725 C CA . LEU A 1 87 ? -1.704 -0.691 7.626 1.00 95.19 87 LEU A CA 1
ATOM 726 C C . LEU A 1 87 ? -0.705 -1.584 6.912 1.00 95.19 87 LEU A C 1
ATOM 728 O O . LEU A 1 87 ? 0.397 -1.135 6.610 1.00 95.19 87 LEU A O 1
ATOM 732 N N . VAL A 1 88 ? -1.061 -2.844 6.667 1.00 97.00 88 VAL A N 1
ATOM 733 C CA . VAL A 1 88 ? -0.092 -3.825 6.180 1.00 97.00 88 VAL A CA 1
ATOM 734 C C . VAL A 1 88 ? 0.067 -3.764 4.669 1.00 97.00 88 VAL A C 1
ATOM 736 O O . VAL A 1 88 ? 1.199 -3.607 4.207 1.00 97.00 88 VAL A O 1
ATOM 739 N N . ILE A 1 89 ? -1.017 -3.868 3.895 1.00 97.81 89 ILE A N 1
ATOM 740 C CA . ILE A 1 89 ? -0.919 -3.849 2.428 1.00 97.81 89 ILE A CA 1
ATOM 741 C C . ILE A 1 89 ? -0.495 -2.463 1.933 1.00 97.81 89 ILE A C 1
ATOM 743 O O . ILE A 1 89 ? 0.555 -2.352 1.305 1.00 97.81 89 ILE A O 1
ATOM 747 N N . GLU A 1 90 ? -1.243 -1.407 2.249 1.00 96.62 90 GLU A N 1
ATOM 748 C CA . GLU A 1 90 ? -0.933 -0.053 1.762 1.00 96.62 90 GLU A CA 1
ATOM 749 C C . GLU A 1 90 ? 0.220 0.589 2.550 1.00 96.62 90 GLU A C 1
ATOM 751 O O . GLU A 1 90 ? 1.177 1.124 1.982 1.00 96.62 90 GLU A O 1
ATOM 756 N N . GLY A 1 91 ? 0.152 0.525 3.882 1.00 93.69 91 GLY A N 1
ATOM 757 C CA . GLY A 1 91 ? 1.045 1.266 4.772 1.00 93.69 91 GLY A CA 1
ATOM 758 C C . GLY A 1 91 ? 2.464 0.711 4.903 1.00 93.69 91 GLY A C 1
ATOM 759 O O . GLY A 1 91 ? 3.367 1.488 5.226 1.00 93.69 91 GLY A O 1
ATOM 760 N N . ILE A 1 92 ? 2.677 -0.585 4.640 1.00 94.69 92 ILE A N 1
ATOM 761 C CA . ILE A 1 92 ? 3.983 -1.248 4.785 1.00 94.69 92 ILE A CA 1
ATOM 762 C C . ILE A 1 92 ? 4.418 -1.900 3.467 1.00 94.69 92 ILE A C 1
ATOM 764 O O . ILE A 1 92 ? 5.473 -1.537 2.940 1.00 94.69 92 ILE A O 1
ATOM 768 N N . LEU A 1 93 ? 3.642 -2.842 2.918 1.00 95.75 93 LEU A N 1
ATOM 769 C CA . LEU A 1 93 ? 4.043 -3.604 1.731 1.00 95.75 93 LEU A CA 1
ATOM 770 C C . LEU A 1 93 ? 4.168 -2.699 0.501 1.00 95.75 93 LEU A C 1
ATOM 772 O O . LEU A 1 93 ? 5.229 -2.665 -0.125 1.00 95.75 93 LEU A O 1
ATOM 776 N N . ALA A 1 94 ? 3.120 -1.940 0.178 1.00 94.75 94 ALA A N 1
ATOM 777 C CA . ALA A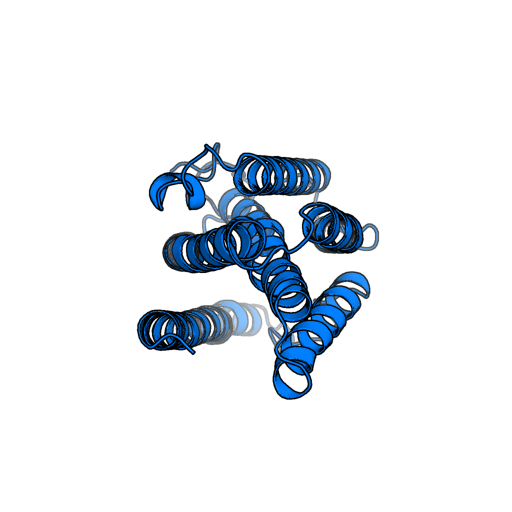 1 94 ? 3.111 -1.061 -0.983 1.00 94.75 94 ALA A CA 1
ATOM 778 C C . ALA A 1 94 ? 4.193 0.021 -0.860 1.00 94.75 94 ALA A C 1
ATOM 780 O O . ALA A 1 94 ? 4.987 0.190 -1.782 1.00 94.75 94 ALA A O 1
ATOM 781 N N . GLN A 1 95 ? 4.328 0.672 0.306 1.00 92.38 95 GLN A N 1
ATOM 782 C CA . GLN A 1 95 ? 5.400 1.655 0.537 1.00 92.38 95 GLN A CA 1
ATOM 783 C C . GLN A 1 95 ? 6.804 1.064 0.356 1.00 92.38 95 GLN A C 1
ATOM 785 O O . GLN A 1 95 ? 7.660 1.718 -0.242 1.00 92.38 95 GLN A O 1
ATOM 790 N N . THR A 1 96 ? 7.041 -0.164 0.827 1.00 91.75 96 THR A N 1
ATOM 791 C CA . THR A 1 96 ? 8.317 -0.871 0.621 1.00 91.75 96 THR A CA 1
ATOM 792 C C . THR A 1 96 ? 8.575 -1.131 -0.862 1.00 91.75 96 THR A C 1
ATOM 794 O O . THR A 1 96 ? 9.667 -0.851 -1.358 1.00 91.75 96 THR A O 1
ATOM 797 N N . GLY A 1 97 ? 7.561 -1.600 -1.596 1.00 91.38 97 GLY A N 1
ATOM 798 C CA . GLY A 1 97 ? 7.649 -1.807 -3.041 1.00 91.38 97 GLY A CA 1
ATOM 799 C C . GLY A 1 97 ? 7.928 -0.507 -3.796 1.00 91.38 97 GLY A C 1
ATOM 800 O O . GLY A 1 97 ? 8.819 -0.454 -4.645 1.00 91.38 97 GLY A O 1
ATOM 801 N N . TYR A 1 98 ? 7.230 0.574 -3.445 1.00 91.75 98 TYR A N 1
ATOM 802 C CA . TYR A 1 98 ? 7.447 1.878 -4.058 1.00 91.75 98 TYR A CA 1
ATOM 803 C C . TYR A 1 98 ? 8.847 2.418 -3.783 1.00 91.75 98 TYR A C 1
ATOM 805 O O . TYR A 1 98 ? 9.483 2.927 -4.703 1.00 91.75 98 TYR A O 1
ATOM 813 N N . TYR A 1 99 ? 9.350 2.270 -2.555 1.00 90.50 99 TYR A N 1
ATOM 814 C CA . TYR A 1 99 ? 10.723 2.626 -2.216 1.00 90.50 99 TYR A CA 1
ATOM 815 C C . TYR A 1 99 ? 11.726 1.864 -3.080 1.00 90.50 99 TYR A C 1
ATOM 817 O O . TYR A 1 99 ? 12.537 2.495 -3.756 1.00 90.50 99 TYR A O 1
ATOM 825 N N . GLY A 1 100 ? 11.621 0.533 -3.139 1.00 90.06 100 GLY A N 1
ATOM 826 C CA . GLY A 1 100 ? 12.534 -0.292 -3.928 1.00 90.06 100 GLY A CA 1
ATOM 827 C C . GLY A 1 100 ? 12.538 0.074 -5.413 1.00 90.06 100 GLY A C 1
ATOM 828 O O . GLY A 1 100 ? 13.600 0.250 -6.012 1.00 90.06 100 GLY A O 1
ATOM 829 N N . MET A 1 101 ? 11.359 0.270 -6.004 1.00 90.38 101 MET A N 1
ATOM 830 C CA . MET A 1 101 ? 11.224 0.613 -7.423 1.00 90.38 101 MET A CA 1
ATOM 831 C C . MET A 1 101 ? 11.699 2.036 -7.732 1.00 90.38 101 MET A C 1
ATOM 833 O O . MET A 1 101 ? 12.394 2.255 -8.724 1.00 90.38 101 MET A O 1
ATOM 837 N N . GLN A 1 102 ? 11.351 3.013 -6.891 1.00 91.12 102 GLN A N 1
ATOM 838 C CA . GLN A 1 102 ? 11.779 4.397 -7.089 1.00 91.12 102 GLN A CA 1
ATOM 839 C C . GLN A 1 102 ? 13.279 4.561 -6.888 1.00 91.12 102 GLN A C 1
ATOM 841 O O . GLN A 1 102 ? 13.893 5.306 -7.639 1.00 91.12 102 GLN A O 1
ATOM 846 N N . GLN A 1 103 ? 13.875 3.842 -5.938 1.00 89.94 103 GLN A N 1
ATOM 847 C CA . GLN A 1 103 ? 15.322 3.773 -5.804 1.00 89.94 103 GLN A CA 1
ATOM 848 C C . GLN A 1 103 ? 15.955 3.150 -7.052 1.00 89.94 103 GLN A C 1
ATOM 850 O O . GLN A 1 103 ? 16.795 3.780 -7.687 1.00 89.94 103 GLN A O 1
ATOM 855 N N . SER A 1 104 ? 15.499 1.961 -7.452 1.00 89.38 104 SER A N 1
ATOM 856 C CA . SER A 1 104 ? 16.047 1.216 -8.594 1.00 89.38 104 SER A CA 1
ATOM 857 C C . SER A 1 104 ? 16.070 2.027 -9.888 1.00 89.38 104 SER A C 1
ATOM 859 O O . SER A 1 104 ? 17.043 1.977 -10.631 1.00 89.38 104 SER A O 1
ATOM 861 N N . TYR A 1 105 ? 15.008 2.783 -10.158 1.00 90.31 105 TYR A N 1
ATOM 862 C CA . TYR A 1 105 ? 14.822 3.453 -11.444 1.00 90.31 105 TYR A CA 1
ATOM 863 C C . TYR A 1 105 ? 14.871 4.979 -11.357 1.00 90.31 105 TYR A C 1
ATOM 865 O O . TYR A 1 105 ? 14.338 5.641 -12.251 1.00 90.31 105 TYR A O 1
ATOM 873 N N . SER A 1 106 ? 15.481 5.541 -10.306 1.00 90.25 106 SER A N 1
ATOM 874 C CA . SER A 1 106 ? 15.773 6.978 -10.218 1.00 90.25 106 SER A CA 1
ATOM 875 C C . SER A 1 106 ? 16.915 7.382 -11.158 1.00 90.25 106 SER A C 1
ATOM 877 O O . SER A 1 106 ? 17.611 6.548 -11.734 1.00 90.25 106 SER A O 1
ATOM 879 N N . GLU A 1 107 ? 17.141 8.690 -11.309 1.00 85.94 107 GLU A N 1
ATOM 880 C CA . GLU A 1 107 ? 18.268 9.205 -12.094 1.00 85.94 107 GLU A CA 1
ATOM 881 C C . GLU A 1 107 ? 19.636 8.912 -11.440 1.00 85.94 107 GLU A C 1
ATOM 883 O O . GLU A 1 107 ? 20.650 8.859 -12.138 1.00 85.94 107 GLU A O 1
ATOM 888 N N . ARG A 1 108 ? 19.697 8.755 -10.108 1.00 84.31 108 ARG A N 1
ATOM 889 C CA . ARG A 1 108 ? 20.965 8.868 -9.360 1.00 84.31 108 ARG A CA 1
ATOM 890 C C . ARG A 1 108 ? 21.295 7.723 -8.414 1.00 84.31 108 ARG A C 1
ATOM 892 O O . ARG A 1 108 ? 22.475 7.557 -8.111 1.00 84.31 108 ARG A O 1
ATOM 899 N N . SER A 1 109 ? 20.312 6.972 -7.925 1.00 85.12 109 SER A N 1
ATOM 900 C CA . SER A 1 109 ? 20.543 6.015 -6.835 1.00 85.12 109 SER A CA 1
ATOM 901 C C . SER A 1 109 ? 21.345 4.799 -7.296 1.00 85.12 109 SER A C 1
ATOM 903 O O . SER A 1 109 ? 22.322 4.431 -6.648 1.00 85.12 109 SER A O 1
ATOM 905 N N . TYR A 1 110 ? 20.983 4.224 -8.448 1.00 86.31 110 TYR A N 1
ATOM 906 C CA . TYR A 1 110 ? 21.650 3.052 -9.022 1.00 86.31 110 TYR A CA 1
ATOM 907 C C . TYR A 1 110 ? 21.998 3.318 -10.491 1.00 86.31 110 TYR A C 1
ATOM 909 O O . TYR A 1 110 ? 21.231 2.950 -11.373 1.00 86.31 110 TYR A O 1
ATOM 917 N N . PRO A 1 111 ? 23.155 3.948 -10.783 1.00 83.75 111 PRO A N 1
ATOM 918 C CA . PRO A 1 111 ? 23.528 4.362 -12.142 1.00 83.75 111 PRO A CA 1
ATOM 919 C C . PRO A 1 111 ? 23.658 3.227 -13.170 1.00 83.75 111 PRO A C 1
ATOM 921 O O . PRO A 1 111 ? 23.683 3.493 -14.369 1.00 83.75 111 PRO A O 1
ATOM 924 N N . GLU A 1 112 ? 23.785 1.983 -12.703 1.00 86.69 112 GLU A N 1
ATOM 925 C CA . GLU A 1 112 ? 23.817 0.780 -13.545 1.00 86.69 112 GLU A CA 1
ATOM 926 C C . GLU A 1 112 ? 22.407 0.376 -14.027 1.00 86.69 112 GLU A C 1
ATOM 928 O O . GLU A 1 112 ? 22.269 -0.341 -15.018 1.00 86.69 112 GLU A O 1
ATOM 933 N N . LEU A 1 113 ? 21.351 0.853 -13.354 1.00 88.19 113 LEU A N 1
ATOM 934 C CA . LEU A 1 113 ? 19.961 0.672 -13.763 1.00 88.19 113 LEU A CA 1
ATOM 935 C C . LEU A 1 113 ? 19.492 1.838 -14.642 1.00 88.19 113 LEU A C 1
ATOM 937 O O . LEU A 1 113 ? 19.957 2.973 -14.503 1.00 88.19 113 LEU A O 1
ATOM 941 N N . PRO A 1 114 ? 18.556 1.586 -15.574 1.00 89.75 114 PRO A N 1
ATOM 942 C CA . PRO A 1 114 ? 18.017 2.646 -16.404 1.00 89.75 114 PRO A CA 1
ATOM 943 C C . PRO A 1 114 ? 17.135 3.585 -15.579 1.00 89.75 114 PRO A C 1
ATOM 945 O O . PRO A 1 114 ? 16.268 3.151 -14.826 1.00 89.75 114 PRO A O 1
ATOM 948 N N . HIS A 1 115 ? 17.267 4.885 -15.821 1.00 92.44 115 HIS A N 1
ATOM 949 C CA . HIS A 1 115 ? 16.282 5.850 -15.350 1.00 92.44 115 HIS A CA 1
ATOM 950 C C . HIS A 1 115 ? 14.968 5.676 -16.132 1.00 92.44 115 HIS A C 1
ATOM 952 O O . HIS A 1 115 ? 14.943 5.816 -17.360 1.00 92.44 115 HIS A O 1
ATOM 958 N N . LEU A 1 116 ? 13.867 5.391 -15.425 1.00 93.31 116 LEU A N 1
ATOM 959 C CA . LEU A 1 116 ? 12.533 5.194 -16.008 1.00 93.31 116 LEU A CA 1
ATOM 960 C C . LEU A 1 116 ? 11.563 6.286 -15.518 1.00 93.31 116 LEU A C 1
ATOM 962 O O . LEU A 1 116 ? 10.708 6.018 -14.672 1.00 93.31 116 LEU A O 1
ATOM 966 N N . PRO A 1 117 ? 11.628 7.516 -16.065 1.00 91.94 117 PRO A N 1
ATOM 967 C CA . PRO A 1 117 ? 10.934 8.676 -15.497 1.00 91.94 117 PRO A CA 1
ATOM 968 C C . PRO A 1 117 ? 9.410 8.520 -15.453 1.00 91.94 117 PRO A C 1
ATOM 970 O O . PRO A 1 117 ? 8.775 8.926 -14.487 1.00 91.94 117 PRO A O 1
ATOM 973 N N . GLY A 1 118 ? 8.808 7.890 -16.469 1.00 92.38 118 GLY A N 1
ATOM 974 C CA . GLY A 1 118 ? 7.360 7.657 -16.491 1.00 92.38 118 GLY A CA 1
ATOM 975 C C . GLY A 1 118 ? 6.887 6.671 -15.418 1.00 92.38 118 GLY A C 1
ATOM 976 O O . GLY A 1 118 ? 5.797 6.842 -14.875 1.00 92.38 118 GLY A O 1
ATOM 977 N N . LEU A 1 119 ? 7.715 5.672 -15.092 1.00 93.12 119 LEU A N 1
ATOM 978 C CA . LEU A 1 119 ? 7.438 4.715 -14.021 1.00 93.12 119 LEU A CA 1
ATOM 979 C C . LEU A 1 119 ? 7.639 5.376 -12.651 1.00 93.12 119 LEU A C 1
ATOM 981 O O . LEU A 1 119 ? 6.775 5.288 -11.784 1.00 93.12 119 LEU A O 1
ATOM 985 N N . TYR A 1 120 ? 8.742 6.110 -12.489 1.00 93.31 120 TYR A N 1
ATOM 986 C CA . TYR A 1 120 ? 9.055 6.849 -11.267 1.00 93.31 120 TYR A CA 1
ATOM 987 C C . TYR A 1 120 ? 7.981 7.898 -10.919 1.00 93.31 120 TYR A C 1
ATOM 989 O O . TYR A 1 120 ? 7.519 7.963 -9.775 1.00 93.31 120 TYR A O 1
ATOM 997 N N . GLU A 1 121 ? 7.537 8.697 -11.898 1.00 93.69 121 GLU A N 1
ATOM 998 C CA . GLU A 1 121 ? 6.454 9.677 -11.720 1.00 93.69 121 GLU A CA 1
ATOM 999 C C . GLU A 1 121 ? 5.113 8.987 -11.419 1.00 93.69 121 GLU A C 1
ATOM 1001 O O . GLU A 1 121 ? 4.338 9.482 -10.597 1.00 93.69 121 GLU A O 1
ATOM 1006 N N . GLY A 1 122 ? 4.854 7.834 -12.045 1.00 95.25 122 GLY A N 1
ATOM 1007 C CA . GLY A 1 122 ? 3.703 6.982 -11.753 1.00 95.25 122 GLY A CA 1
ATOM 1008 C C . GLY A 1 122 ? 3.636 6.597 -10.278 1.00 95.25 122 GLY A C 1
ATOM 1009 O O . GLY A 1 122 ? 2.657 6.924 -9.605 1.00 95.25 122 GLY A O 1
ATOM 1010 N N . PHE A 1 123 ? 4.719 6.020 -9.750 1.00 94.44 123 PHE A N 1
ATOM 1011 C CA . PHE A 1 123 ? 4.838 5.698 -8.327 1.00 94.44 123 PHE A CA 1
ATOM 1012 C C . PHE A 1 123 ? 4.678 6.927 -7.428 1.00 94.44 123 PHE A C 1
ATOM 1014 O O . PHE A 1 123 ? 3.988 6.854 -6.417 1.00 94.44 123 PHE A O 1
ATOM 1021 N N . THR A 1 124 ? 5.241 8.081 -7.801 1.00 92.25 124 THR A N 1
ATOM 1022 C CA . THR A 1 124 ? 5.086 9.318 -7.015 1.00 92.25 124 THR A CA 1
ATOM 1023 C C . THR A 1 124 ? 3.617 9.728 -6.887 1.00 92.25 124 THR A C 1
ATOM 1025 O O . THR A 1 124 ? 3.181 10.099 -5.800 1.00 92.25 124 THR A O 1
ATOM 1028 N N . LYS A 1 125 ? 2.835 9.641 -7.969 1.00 95.56 125 LYS A N 1
ATOM 1029 C CA . LYS A 1 125 ? 1.403 9.985 -7.950 1.00 95.56 125 LYS A CA 1
ATOM 1030 C C . LYS A 1 125 ? 0.572 8.968 -7.177 1.00 95.56 125 LYS A C 1
ATOM 1032 O O . LYS A 1 125 ? -0.291 9.372 -6.409 1.00 95.56 125 LYS A O 1
ATOM 1037 N N . ILE A 1 126 ? 0.852 7.679 -7.353 1.00 96.06 126 ILE A N 1
ATOM 1038 C CA . ILE A 1 126 ? 0.190 6.604 -6.603 1.00 96.06 126 ILE A CA 1
ATOM 1039 C C . ILE A 1 126 ? 0.410 6.814 -5.103 1.00 96.06 126 ILE A C 1
ATOM 1041 O O . ILE A 1 126 ? -0.544 6.896 -4.343 1.00 96.06 126 ILE A O 1
ATOM 1045 N N . ARG A 1 127 ? 1.655 7.055 -4.683 1.00 93.12 127 ARG A N 1
ATOM 1046 C CA . ARG A 1 127 ? 1.992 7.314 -3.276 1.00 93.12 127 ARG A CA 1
ATOM 1047 C C . ARG A 1 127 ? 1.239 8.499 -2.671 1.00 93.12 127 ARG A C 1
ATOM 1049 O O . ARG A 1 127 ? 0.913 8.461 -1.491 1.00 93.12 127 ARG A O 1
ATOM 1056 N N . GLN A 1 128 ? 0.966 9.548 -3.450 1.00 91.38 128 GLN A N 1
ATOM 1057 C CA . GLN A 1 128 ? 0.166 10.687 -2.982 1.00 91.38 128 GLN A CA 1
ATOM 1058 C C . GLN A 1 128 ? -1.282 10.294 -2.661 1.00 91.38 128 GLN A C 1
ATOM 1060 O O . GLN A 1 128 ? -1.866 10.861 -1.735 1.00 91.38 128 GLN A O 1
ATOM 1065 N N . ASP A 1 129 ? -1.855 9.358 -3.420 1.00 96.06 129 ASP A N 1
ATOM 1066 C CA . ASP A 1 129 ? -3.177 8.777 -3.161 1.00 96.06 129 ASP A CA 1
ATOM 1067 C C . ASP A 1 129 ? -3.129 7.887 -1.907 1.00 96.06 129 ASP A C 1
ATOM 1069 O O . ASP A 1 129 ? -3.854 8.130 -0.944 1.00 96.06 129 ASP A O 1
ATOM 1073 N N . GLU A 1 130 ? -2.151 6.986 -1.844 1.00 94.31 130 GLU A N 1
ATOM 1074 C CA . GLU A 1 130 ? -1.935 6.023 -0.749 1.00 94.31 130 GLU A CA 1
ATOM 1075 C C . GLU A 1 130 ? -1.780 6.673 0.626 1.00 94.31 130 GLU A C 1
ATOM 1077 O O . GLU A 1 130 ? -2.262 6.164 1.635 1.00 94.31 130 GLU A O 1
ATOM 1082 N N . GLY A 1 131 ? -1.153 7.850 0.694 1.00 90.88 131 GLY A N 1
ATOM 1083 C CA . GLY A 1 131 ? -1.076 8.594 1.949 1.00 90.88 131 GLY A CA 1
ATOM 1084 C C . GLY A 1 131 ? -2.452 8.948 2.524 1.00 90.88 131 GLY A C 1
ATOM 1085 O O . GLY A 1 131 ? -2.608 8.991 3.743 1.00 90.88 131 GLY A O 1
ATOM 1086 N N . ARG A 1 132 ? -3.462 9.176 1.672 1.00 95.25 132 ARG A N 1
ATOM 1087 C CA . ARG A 1 132 ? -4.845 9.395 2.120 1.00 95.25 132 ARG A CA 1
ATOM 1088 C C . ARG A 1 132 ? -5.497 8.089 2.548 1.00 95.25 132 ARG A C 1
ATOM 1090 O O . ARG A 1 132 ? -6.195 8.100 3.555 1.00 95.25 132 ARG A O 1
ATOM 1097 N N . HIS A 1 133 ? -5.260 6.997 1.825 1.00 97.19 133 HIS A N 1
ATOM 1098 C CA . HIS A 1 133 ? -5.829 5.687 2.144 1.00 97.19 133 HIS A CA 1
ATOM 1099 C C . HIS A 1 133 ? -5.351 5.192 3.516 1.00 97.19 133 HIS A C 1
ATOM 1101 O O . HIS A 1 133 ? -6.154 4.929 4.412 1.00 97.19 133 HIS A O 1
ATOM 1107 N N . VAL A 1 134 ? -4.032 5.204 3.727 1.00 94.38 134 VAL A N 1
ATOM 1108 C CA . VAL A 1 134 ? -3.405 4.860 5.009 1.00 94.38 134 VAL A CA 1
ATOM 1109 C C . VAL A 1 134 ? -3.884 5.805 6.111 1.00 94.38 134 VAL A C 1
ATOM 1111 O O . VAL A 1 134 ? -4.237 5.357 7.200 1.00 94.38 134 VAL A O 1
ATOM 1114 N N . GLY A 1 135 ? -3.939 7.113 5.832 1.00 93.25 135 GLY A N 1
ATOM 1115 C CA . GLY A 1 135 ? -4.416 8.112 6.789 1.00 93.25 135 GLY A CA 1
ATOM 1116 C C . GLY A 1 135 ? -5.862 7.874 7.236 1.00 93.25 135 GLY A C 1
ATOM 1117 O O . GLY A 1 135 ? -6.159 7.998 8.424 1.00 93.25 135 GLY A O 1
ATOM 1118 N N . PHE A 1 136 ? -6.744 7.479 6.315 1.00 95.44 136 PHE A N 1
ATOM 1119 C CA . PHE A 1 136 ? -8.117 7.092 6.631 1.00 95.44 136 PHE A CA 1
ATOM 1120 C C . PHE A 1 136 ? -8.163 5.854 7.528 1.00 95.44 136 PHE A C 1
ATOM 1122 O O . PHE A 1 136 ? -8.768 5.910 8.598 1.00 95.44 136 PHE A O 1
ATOM 1129 N N . GLY A 1 137 ? -7.464 4.777 7.157 1.00 95.69 137 GLY A N 1
ATOM 1130 C CA . GLY A 1 137 ? -7.413 3.565 7.976 1.00 95.69 137 GLY A CA 1
ATOM 1131 C C . GLY A 1 137 ? -6.893 3.829 9.388 1.00 95.69 137 GLY A C 1
ATOM 1132 O O . GLY A 1 137 ? -7.479 3.371 10.366 1.00 95.69 137 GLY A O 1
ATOM 1133 N N . MET A 1 138 ? -5.841 4.641 9.516 1.00 92.94 138 MET A N 1
ATOM 1134 C CA . MET A 1 138 ? -5.305 5.053 10.815 1.00 92.94 138 MET A CA 1
ATOM 1135 C C . MET A 1 138 ? -6.308 5.862 11.643 1.00 92.94 138 MET A C 1
ATOM 1137 O O . MET A 1 138 ? -6.432 5.627 12.844 1.00 92.94 138 MET A O 1
ATOM 1141 N N . ALA A 1 139 ? -7.025 6.805 11.025 1.00 92.75 139 ALA A N 1
ATOM 1142 C CA . ALA A 1 139 ? -8.045 7.589 11.715 1.00 92.75 139 ALA A CA 1
ATOM 1143 C C . ALA A 1 139 ? -9.176 6.693 12.239 1.00 92.75 139 ALA A C 1
ATOM 1145 O O . ALA A 1 139 ? -9.548 6.801 13.407 1.00 92.75 139 ALA A O 1
ATOM 1146 N N . LYS A 1 140 ? -9.659 5.754 11.415 1.00 95.00 140 LYS A N 1
ATOM 1147 C CA . LYS A 1 140 ? -10.703 4.809 11.826 1.00 95.00 140 LYS A CA 1
ATOM 1148 C C . LYS A 1 140 ? -10.232 3.851 12.916 1.00 95.00 140 LYS A C 1
ATOM 1150 O O . LYS A 1 140 ? -10.983 3.584 13.845 1.00 95.00 140 LYS A O 1
ATOM 1155 N N . LEU A 1 141 ? -8.994 3.364 12.857 1.00 94.75 141 LEU A N 1
ATOM 1156 C CA . LEU A 1 141 ? -8.431 2.520 13.916 1.00 94.75 141 LEU A CA 1
ATOM 1157 C C . LEU A 1 141 ? -8.324 3.259 15.255 1.00 94.75 141 LEU A C 1
ATOM 1159 O O . LEU A 1 141 ? -8.650 2.686 16.293 1.00 94.75 141 LEU A O 1
ATOM 1163 N N . LYS A 1 142 ? -7.927 4.538 15.240 1.00 92.00 142 LYS A N 1
ATOM 1164 C CA . LYS A 1 142 ? -7.925 5.374 16.450 1.00 92.00 142 LYS A CA 1
ATOM 1165 C C . LYS A 1 142 ? -9.322 5.547 17.033 1.00 92.00 142 LYS A C 1
ATOM 1167 O O . LYS A 1 142 ? -9.480 5.425 18.242 1.00 92.00 142 LYS A O 1
ATOM 1172 N N . GLU A 1 143 ? -10.316 5.811 16.189 1.00 92.88 143 GLU A N 1
ATOM 1173 C CA . GLU A 1 143 ? -11.723 5.915 16.594 1.00 92.88 143 GLU A CA 1
ATOM 1174 C C . GLU A 1 143 ? -12.215 4.608 17.230 1.00 92.88 143 GLU A C 1
ATOM 1176 O O . GLU A 1 143 ? -12.725 4.625 18.347 1.00 92.88 143 GLU A O 1
ATOM 1181 N N . LEU A 1 144 ? -11.949 3.462 16.594 1.00 94.75 144 LEU A N 1
ATOM 1182 C CA . LEU A 1 144 ? -12.335 2.142 17.104 1.00 94.75 144 LEU A CA 1
ATOM 1183 C C . LEU A 1 144 ? -11.726 1.838 18.484 1.00 94.75 144 LEU A C 1
ATOM 1185 O O . LEU A 1 144 ? -12.393 1.291 19.363 1.00 94.75 144 LEU A O 1
ATOM 1189 N N . VAL A 1 145 ? -10.462 2.210 18.696 1.00 92.38 145 VAL A N 1
ATOM 1190 C CA . VAL A 1 145 ? -9.786 2.051 19.992 1.00 92.38 145 VAL A CA 1
ATOM 1191 C C . VAL A 1 145 ? -10.346 3.017 21.039 1.00 92.38 145 VAL A C 1
ATOM 1193 O O . VAL A 1 145 ? -10.618 2.623 22.175 1.00 92.38 145 VAL A O 1
ATOM 1196 N N . ALA A 1 146 ? -10.497 4.294 20.685 1.00 90.50 146 ALA A N 1
ATOM 1197 C CA . ALA A 1 146 ? -10.846 5.347 21.634 1.00 90.50 146 ALA A CA 1
ATOM 1198 C C . ALA A 1 146 ? -12.333 5.348 22.018 1.00 90.50 146 ALA A C 1
ATOM 1200 O O . ALA A 1 146 ? -12.670 5.660 23.163 1.00 90.50 146 ALA A O 1
ATOM 1201 N N . GLU A 1 147 ? -13.212 5.024 21.071 1.00 92.56 147 GLU A N 1
ATOM 1202 C CA . GLU A 1 147 ? -14.660 5.194 21.199 1.00 92.56 147 GLU A CA 1
ATOM 1203 C C . GLU A 1 147 ? -15.402 3.856 21.261 1.00 92.56 147 GLU A C 1
ATOM 1205 O O . GLU A 1 147 ? -16.310 3.709 22.085 1.00 92.56 147 GLU A O 1
ATOM 1210 N N . ASP A 1 148 ? -14.974 2.860 20.479 1.00 93.44 148 ASP A N 1
ATOM 1211 C CA . ASP A 1 148 ? -15.654 1.559 20.386 1.00 93.44 148 ASP A CA 1
ATOM 1212 C C . ASP A 1 148 ? -15.021 0.455 21.248 1.00 93.44 148 ASP A C 1
ATOM 1214 O O . ASP A 1 148 ? -15.533 -0.665 21.317 1.00 93.44 148 ASP A O 1
ATOM 1218 N N . GLY A 1 149 ? -13.949 0.781 21.976 1.00 92.69 149 GLY A N 1
ATOM 1219 C CA . GLY A 1 149 ? -13.349 -0.087 22.988 1.00 92.69 149 GLY A CA 1
ATOM 1220 C C . GLY A 1 149 ? -12.572 -1.277 22.429 1.00 92.69 149 GLY A C 1
ATOM 1221 O O . GLY A 1 149 ? -12.386 -2.255 23.155 1.00 92.69 149 GLY A O 1
ATOM 1222 N N . VAL A 1 150 ? -12.119 -1.202 21.173 1.00 95.56 150 VAL A N 1
ATOM 1223 C CA . VAL A 1 150 ? -11.197 -2.193 20.609 1.00 95.56 150 VAL A CA 1
ATOM 1224 C C . VAL A 1 150 ? -9.889 -2.176 21.401 1.00 95.56 150 VAL A C 1
ATOM 1226 O O . VAL A 1 150 ? -9.305 -1.117 21.630 1.00 95.56 150 VAL A O 1
ATOM 1229 N N . ASP A 1 151 ? -9.423 -3.353 21.824 1.00 94.06 151 ASP A N 1
ATOM 1230 C CA . ASP A 1 151 ? -8.143 -3.484 22.518 1.00 94.06 151 ASP A CA 1
ATOM 1231 C C . ASP A 1 151 ? -6.991 -3.160 21.545 1.00 94.06 151 ASP A C 1
ATOM 1233 O O . ASP A 1 151 ? -6.848 -3.852 20.535 1.00 94.06 151 ASP A O 1
ATOM 1237 N N . PRO A 1 152 ? -6.130 -2.160 21.826 1.00 90.44 152 PRO A N 1
ATOM 1238 C CA . PRO A 1 152 ? -4.948 -1.879 21.010 1.00 90.44 152 PRO A CA 1
ATOM 1239 C C . PRO A 1 152 ? -4.045 -3.097 20.781 1.00 90.44 152 PRO A C 1
ATOM 1241 O O . PRO A 1 152 ? -3.341 -3.152 19.773 1.00 90.44 152 PRO A O 1
ATOM 1244 N N . HIS A 1 153 ? -4.062 -4.080 21.690 1.00 92.31 153 HIS A N 1
ATOM 1245 C CA . HIS A 1 153 ? -3.320 -5.325 21.514 1.00 92.31 153 HIS A CA 1
ATOM 1246 C C . HIS A 1 153 ? -3.778 -6.129 20.294 1.00 92.31 153 HIS A C 1
ATOM 1248 O O . HIS A 1 153 ? -2.934 -6.749 19.659 1.00 92.31 153 HIS A O 1
ATOM 1254 N N . LEU A 1 154 ? -5.058 -6.071 19.909 1.00 95.44 154 LEU A N 1
ATOM 1255 C CA . LEU A 1 154 ? -5.553 -6.734 18.698 1.00 95.44 154 LEU A CA 1
ATOM 1256 C C . LEU A 1 154 ? -4.845 -6.207 17.442 1.00 95.44 154 LEU A C 1
ATOM 1258 O O . LEU A 1 154 ? -4.467 -6.975 16.557 1.00 95.44 154 LEU A O 1
ATOM 1262 N N . LEU A 1 155 ? -4.647 -4.889 17.373 1.00 93.69 155 LEU A N 1
ATOM 1263 C CA . LEU A 1 155 ? -4.019 -4.222 16.234 1.00 93.69 155 LEU A CA 1
ATOM 1264 C C . LEU A 1 155 ? -2.541 -4.626 16.147 1.00 93.69 155 LEU A C 1
ATOM 1266 O O . LEU A 1 155 ? -2.063 -4.988 15.073 1.00 93.69 155 LEU A O 1
ATOM 1270 N N . ASP A 1 156 ? -1.840 -4.612 17.285 1.00 91.25 156 ASP A N 1
ATOM 1271 C CA . ASP A 1 156 ? -0.441 -5.045 17.383 1.00 91.25 156 ASP A CA 1
ATOM 1272 C C . ASP A 1 156 ? -0.270 -6.524 17.011 1.00 91.25 156 ASP A C 1
ATOM 1274 O O . ASP A 1 156 ? 0.582 -6.853 16.186 1.00 91.25 156 ASP A O 1
ATOM 1278 N N . GLU A 1 157 ? -1.105 -7.415 17.552 1.00 95.06 157 GLU A N 1
ATOM 1279 C CA . GLU A 1 157 ? -1.072 -8.847 17.237 1.00 95.06 157 GLU A CA 1
ATOM 1280 C C . GLU A 1 157 ? -1.312 -9.099 15.744 1.00 95.06 157 GLU A C 1
ATOM 1282 O O . GLU A 1 157 ? -0.530 -9.816 15.115 1.00 95.06 157 GLU A O 1
ATOM 1287 N N . THR A 1 158 ? -2.321 -8.446 15.158 1.00 96.50 158 THR A N 1
ATOM 1288 C CA . THR A 1 158 ? -2.649 -8.581 13.731 1.00 96.50 158 THR A CA 1
ATOM 1289 C C . THR A 1 158 ? -1.481 -8.135 12.855 1.00 96.50 158 THR A C 1
ATOM 1291 O O . THR A 1 158 ? -1.046 -8.863 11.963 1.00 96.50 158 THR A O 1
ATOM 1294 N N . VAL A 1 159 ? -0.917 -6.950 13.105 1.00 93.88 159 VAL A N 1
ATOM 1295 C CA . VAL A 1 159 ? 0.187 -6.429 12.286 1.00 93.88 159 VAL A CA 1
ATOM 1296 C C . VAL A 1 159 ? 1.452 -7.282 12.457 1.00 93.88 159 VAL A C 1
ATOM 1298 O O . VAL A 1 159 ? 2.109 -7.604 11.462 1.00 93.88 159 VAL A O 1
ATOM 1301 N N . ASN A 1 160 ? 1.776 -7.705 13.684 1.00 93.44 160 ASN A N 1
ATOM 1302 C CA . ASN A 1 160 ? 2.929 -8.568 13.962 1.00 93.44 160 ASN A CA 1
ATOM 1303 C C . ASN A 1 160 ? 2.800 -9.957 13.324 1.00 93.44 160 ASN A C 1
ATOM 1305 O O . ASN A 1 160 ? 3.809 -10.536 12.914 1.00 93.44 160 ASN A O 1
ATOM 1309 N N . GLU A 1 161 ? 1.584 -10.495 13.203 1.00 96.62 161 GLU A N 1
ATOM 1310 C CA . GLU A 1 161 ? 1.344 -11.756 12.501 1.00 96.62 161 GLU A CA 1
ATOM 1311 C C . GLU A 1 161 ? 1.621 -11.639 10.992 1.00 96.62 161 GLU A C 1
ATOM 1313 O O . GLU A 1 161 ? 2.143 -12.576 10.377 1.00 96.62 161 GLU A O 1
ATOM 1318 N N . LEU A 1 162 ? 1.312 -10.488 10.389 1.00 97.19 162 LEU A N 1
ATOM 1319 C CA . LEU A 1 162 ? 1.414 -10.283 8.942 1.00 97.19 162 LEU A CA 1
ATOM 1320 C C . LEU A 1 162 ? 2.789 -9.787 8.484 1.00 97.19 162 LEU A C 1
ATOM 1322 O O . LEU A 1 162 ? 3.204 -10.077 7.360 1.00 97.19 162 LEU A O 1
ATOM 1326 N N . LEU A 1 163 ? 3.539 -9.085 9.335 1.00 93.62 163 LEU A N 1
ATOM 1327 C CA . LEU A 1 163 ? 4.851 -8.531 8.986 1.00 93.62 163 LEU A CA 1
ATOM 1328 C C . LEU A 1 163 ? 5.856 -9.576 8.441 1.00 93.62 163 LEU A C 1
ATOM 1330 O O . LEU A 1 163 ? 6.557 -9.283 7.467 1.00 93.62 163 LEU A O 1
ATOM 1334 N N . PRO A 1 164 ? 5.929 -10.819 8.964 1.00 94.38 164 PRO A N 1
ATOM 1335 C CA . PRO A 1 164 ? 6.768 -11.862 8.379 1.00 94.38 164 PRO A CA 1
ATOM 1336 C C . PRO A 1 164 ? 6.416 -12.210 6.927 1.00 94.38 164 PRO A C 1
ATOM 1338 O O . PRO A 1 164 ? 7.306 -12.626 6.186 1.00 94.38 164 PRO A O 1
ATOM 1341 N N . LEU A 1 165 ? 5.150 -12.066 6.512 1.00 96.00 165 LEU A N 1
ATOM 1342 C CA . LEU A 1 165 ? 4.741 -12.261 5.118 1.00 96.00 165 LEU A CA 1
ATOM 1343 C C . LEU A 1 165 ? 5.287 -11.135 4.245 1.00 96.00 165 LEU A C 1
ATOM 1345 O O . LEU A 1 165 ? 5.924 -11.422 3.235 1.00 96.00 165 LEU A O 1
ATOM 1349 N N . VAL A 1 166 ? 5.143 -9.881 4.683 1.00 93.69 166 VAL A N 1
ATOM 1350 C CA . VAL A 1 166 ? 5.698 -8.710 3.983 1.00 93.69 166 VAL A CA 1
ATOM 1351 C C . VAL A 1 166 ? 7.203 -8.857 3.764 1.00 93.69 166 VAL A C 1
ATOM 1353 O O . VAL A 1 166 ? 7.683 -8.679 2.648 1.00 93.69 166 VAL A O 1
ATOM 1356 N N . ASN A 1 167 ? 7.947 -9.280 4.789 1.00 90.50 167 ASN A N 1
ATOM 1357 C CA . ASN A 1 167 ? 9.393 -9.497 4.677 1.00 90.50 167 ASN A CA 1
ATOM 1358 C C . ASN A 1 167 ? 9.760 -10.585 3.657 1.00 90.50 167 ASN A C 1
ATOM 1360 O O . ASN A 1 167 ? 10.744 -10.439 2.933 1.00 90.50 167 ASN A O 1
ATOM 1364 N N . ARG A 1 168 ? 8.977 -11.669 3.578 1.00 91.31 168 ARG A N 1
ATOM 1365 C CA . ARG A 1 168 ? 9.180 -12.728 2.574 1.00 91.31 168 ARG A CA 1
ATOM 1366 C C . ARG A 1 168 ? 8.796 -12.287 1.162 1.00 91.31 168 ARG A C 1
ATOM 1368 O O . ARG A 1 168 ? 9.349 -12.820 0.209 1.00 91.31 168 ARG A O 1
ATOM 1375 N N . ILE A 1 169 ? 7.873 -11.337 1.022 1.00 91.50 169 ILE A N 1
ATOM 1376 C CA . ILE A 1 169 ? 7.533 -10.730 -0.272 1.00 91.50 169 ILE A CA 1
ATOM 1377 C C . ILE A 1 169 ? 8.657 -9.792 -0.726 1.00 91.50 169 ILE A C 1
ATOM 1379 O O . ILE A 1 169 ? 9.109 -9.894 -1.858 1.00 91.50 169 ILE A O 1
ATOM 1383 N N . ALA A 1 170 ? 9.142 -8.914 0.157 1.00 84.44 170 ALA A N 1
ATOM 1384 C CA . ALA A 1 170 ? 10.160 -7.915 -0.181 1.00 84.44 170 ALA A CA 1
ATOM 1385 C C . ALA A 1 170 ? 11.556 -8.511 -0.438 1.00 84.44 170 ALA A C 1
ATOM 1387 O O . ALA A 1 170 ? 12.350 -7.939 -1.178 1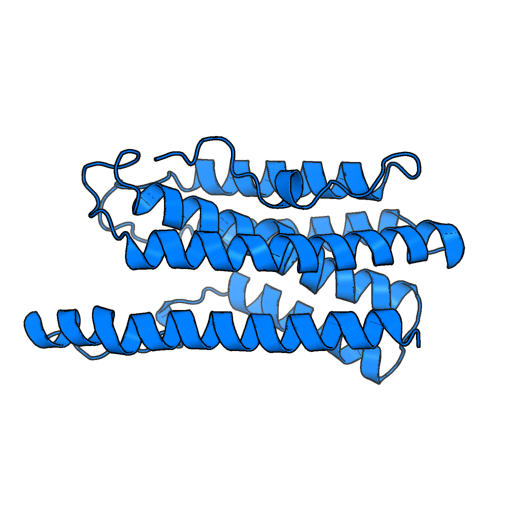.00 84.44 170 ALA A O 1
ATOM 1388 N N . ALA A 1 171 ? 11.865 -9.642 0.193 1.00 80.12 171 ALA A N 1
ATOM 1389 C CA . ALA A 1 171 ? 13.178 -10.271 0.152 1.00 80.12 171 ALA A CA 1
ATOM 1390 C C . ALA A 1 171 ? 13.022 -11.791 0.062 1.00 80.12 171 ALA A C 1
ATOM 1392 O O . ALA A 1 171 ? 13.303 -12.531 1.012 1.00 80.12 171 ALA A O 1
ATOM 1393 N N . ASN A 1 172 ? 12.515 -12.249 -1.081 1.00 74.50 172 ASN A N 1
ATOM 1394 C CA . ASN A 1 172 ? 12.308 -13.664 -1.333 1.00 74.50 172 ASN A CA 1
ATOM 1395 C C . ASN A 1 172 ? 13.667 -14.379 -1.479 1.00 74.50 172 ASN A C 1
ATOM 1397 O O . ASN A 1 172 ? 14.421 -14.080 -2.403 1.00 74.50 172 ASN A O 1
ATOM 1401 N N . PRO A 1 173 ? 14.003 -15.347 -0.606 1.00 64.25 173 PRO A N 1
ATOM 1402 C CA . PRO A 1 173 ? 15.289 -16.043 -0.662 1.00 64.25 173 PRO A CA 1
ATOM 1403 C C . PRO A 1 173 ? 15.450 -16.939 -1.899 1.00 64.25 173 PRO A C 1
ATOM 1405 O O . PRO A 1 173 ? 16.559 -17.399 -2.171 1.00 64.25 173 PRO A O 1
ATOM 1408 N N . GLU A 1 174 ? 14.360 -17.232 -2.611 1.00 66.81 174 GLU A N 1
ATOM 1409 C CA . GLU A 1 174 ? 14.382 -18.023 -3.844 1.00 66.81 174 GLU A CA 1
ATOM 1410 C C . GLU A 1 174 ? 14.660 -17.175 -5.093 1.00 66.81 174 GLU A C 1
ATOM 1412 O O . GLU A 1 174 ? 14.981 -17.736 -6.148 1.00 66.81 174 GLU A O 1
ATOM 1417 N N . ASP A 1 175 ? 14.589 -15.845 -4.979 1.00 67.69 175 ASP A N 1
ATOM 1418 C CA . ASP A 1 175 ? 14.854 -14.950 -6.097 1.00 67.69 175 ASP A CA 1
ATOM 1419 C C . ASP A 1 175 ? 16.342 -14.990 -6.454 1.00 67.69 175 ASP A C 1
ATOM 1421 O O . ASP A 1 175 ? 17.236 -14.694 -5.658 1.00 67.69 175 ASP A O 1
ATOM 1425 N N . GLN A 1 176 ? 16.617 -15.360 -7.703 1.00 56.88 176 GLN A N 1
ATOM 1426 C CA . GLN A 1 176 ? 17.944 -15.236 -8.288 1.00 56.88 176 GLN A CA 1
ATOM 1427 C C . GLN A 1 176 ? 18.053 -13.839 -8.892 1.00 56.88 176 GLN A C 1
ATOM 1429 O O . GLN A 1 176 ? 17.719 -13.641 -10.062 1.00 56.88 176 GLN A O 1
ATOM 1434 N N . TYR A 1 177 ? 18.492 -12.866 -8.092 1.00 57.41 177 TYR A N 1
ATOM 1435 C CA . TYR A 1 177 ? 18.825 -11.539 -8.604 1.00 57.41 177 TYR A CA 1
ATOM 1436 C C . TYR A 1 177 ? 19.871 -11.695 -9.714 1.00 57.41 177 TYR A C 1
ATOM 1438 O O . TYR A 1 177 ? 20.925 -12.301 -9.511 1.00 57.41 177 TYR A O 1
ATOM 1446 N N . ILE A 1 178 ? 19.529 -11.232 -10.922 1.00 50.41 178 ILE A N 1
ATOM 1447 C CA . ILE A 1 178 ? 20.340 -11.486 -12.121 1.00 50.41 178 ILE A CA 1
ATOM 1448 C C . ILE A 1 178 ? 21.718 -10.816 -11.992 1.00 50.41 178 ILE A C 1
ATOM 1450 O O . ILE A 1 178 ? 22.681 -11.359 -12.523 1.00 50.41 178 ILE A O 1
ATOM 1454 N N . GLU A 1 179 ? 21.840 -9.745 -11.202 1.00 54.41 179 GLU A N 1
ATOM 1455 C CA . GLU A 1 179 ? 23.084 -9.142 -10.703 1.00 54.41 179 GLU A CA 1
ATOM 1456 C C . GLU A 1 179 ? 22.772 -8.426 -9.361 1.00 54.41 179 GLU A C 1
ATOM 1458 O O . GLU A 1 179 ? 21.616 -8.063 -9.138 1.00 54.41 179 GLU A O 1
ATOM 1463 N N . ASP A 1 180 ? 23.761 -8.208 -8.475 1.00 64.31 180 ASP A N 1
ATOM 1464 C CA . ASP A 1 180 ? 23.638 -7.395 -7.236 1.00 64.31 180 ASP A CA 1
ATOM 1465 C C . ASP A 1 180 ? 23.479 -5.892 -7.579 1.00 64.31 180 ASP A C 1
ATOM 1467 O O . ASP A 1 180 ? 24.328 -5.057 -7.255 1.00 64.31 180 ASP A O 1
ATOM 1471 N N . VAL A 1 181 ? 22.437 -5.539 -8.333 1.00 72.44 181 VAL A N 1
ATOM 1472 C CA . VAL A 1 181 ? 22.204 -4.190 -8.852 1.00 72.44 181 VAL A CA 1
ATOM 1473 C C . VAL A 1 181 ? 20.804 -3.727 -8.443 1.00 72.44 181 VAL A C 1
ATOM 1475 O O . VAL A 1 181 ? 19.806 -4.312 -8.852 1.00 72.44 181 VAL A O 1
ATOM 1478 N N . GLY A 1 182 ? 20.743 -2.650 -7.657 1.00 82.56 182 GLY A N 1
ATOM 1479 C CA . GLY A 1 182 ? 19.516 -2.129 -7.044 1.00 82.56 182 GLY A CA 1
ATOM 1480 C C . GLY A 1 182 ? 19.585 -2.152 -5.510 1.00 82.56 182 GLY A C 1
ATOM 1481 O O . GLY A 1 182 ? 20.640 -2.473 -4.952 1.00 82.56 182 GLY A O 1
ATOM 1482 N N . PRO A 1 183 ? 18.493 -1.779 -4.819 1.00 82.81 183 PRO A N 1
ATOM 1483 C CA . PRO A 1 183 ? 18.397 -1.856 -3.363 1.00 82.81 183 PRO A CA 1
ATOM 1484 C C . PRO A 1 183 ? 18.619 -3.271 -2.846 1.00 82.81 183 PRO A C 1
ATOM 1486 O O . PRO A 1 183 ? 18.080 -4.235 -3.389 1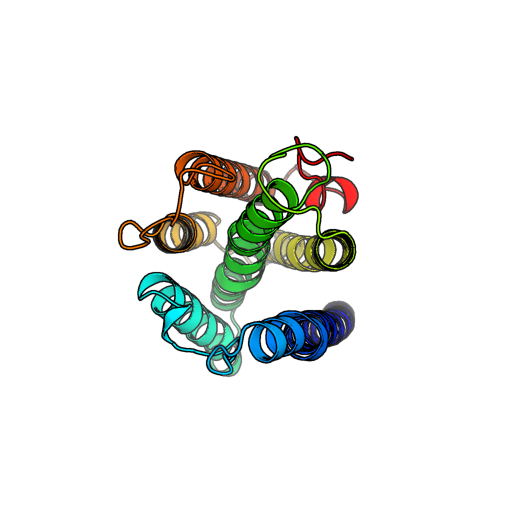.00 82.81 183 PRO A O 1
ATOM 1489 N N . ASP A 1 184 ? 19.399 -3.384 -1.773 1.00 84.69 184 ASP A N 1
ATOM 1490 C CA . ASP A 1 184 ? 19.668 -4.675 -1.148 1.00 84.69 184 ASP A CA 1
ATOM 1491 C C . ASP A 1 184 ? 18.385 -5.209 -0.476 1.00 84.69 184 ASP A C 1
ATOM 1493 O O . ASP A 1 184 ? 17.652 -4.435 0.149 1.00 84.69 184 ASP A O 1
ATOM 1497 N N . PRO A 1 185 ? 18.094 -6.520 -0.527 1.00 82.69 185 PRO A N 1
ATOM 1498 C CA . PRO A 1 185 ? 16.921 -7.079 0.146 1.00 82.69 185 PRO A CA 1
ATOM 1499 C C . PRO A 1 185 ? 16.840 -6.736 1.646 1.00 82.69 185 PRO A C 1
ATOM 1501 O O . PRO A 1 185 ? 15.749 -6.532 2.181 1.00 82.69 185 PRO A O 1
ATOM 1504 N N . SER A 1 186 ? 17.979 -6.619 2.336 1.00 84.12 186 SER A N 1
ATOM 1505 C CA . SER A 1 186 ? 18.036 -6.198 3.743 1.00 84.12 186 SER A CA 1
ATOM 1506 C C . SER A 1 186 ? 17.693 -4.719 3.948 1.00 84.12 186 SER A C 1
ATOM 1508 O O . SER A 1 186 ? 17.166 -4.355 5.002 1.00 84.12 186 SER A O 1
ATOM 1510 N N . GLU A 1 187 ? 17.924 -3.870 2.945 1.00 87.12 187 GLU A N 1
ATOM 1511 C CA . GLU A 1 187 ? 17.485 -2.473 2.939 1.00 87.12 187 GLU A CA 1
ATOM 1512 C C . GLU A 1 187 ? 15.956 -2.397 2.874 1.00 87.12 187 GLU A C 1
ATOM 1514 O O . GLU A 1 187 ? 15.344 -1.696 3.678 1.00 87.12 187 GLU A O 1
ATOM 1519 N N . LEU A 1 188 ? 15.330 -3.187 1.993 1.00 85.88 188 LEU A N 1
ATOM 1520 C CA . LEU A 1 188 ? 13.868 -3.262 1.885 1.00 85.88 188 LEU A CA 1
ATOM 1521 C C . LEU A 1 188 ? 13.223 -3.819 3.161 1.00 85.88 188 LEU A C 1
ATOM 1523 O O . LEU A 1 188 ? 12.227 -3.274 3.631 1.00 85.88 188 LEU A O 1
ATOM 1527 N N . GLN A 1 189 ? 13.810 -4.858 3.764 1.00 85.94 189 GLN A N 1
ATOM 1528 C CA . GLN A 1 189 ? 13.350 -5.387 5.055 1.00 85.94 189 GLN A CA 1
ATOM 1529 C C . GLN A 1 189 ? 13.464 -4.349 6.178 1.00 85.94 189 GLN A C 1
ATOM 1531 O O . GLN A 1 189 ? 12.549 -4.214 6.990 1.00 85.94 189 GLN A O 1
ATOM 1536 N N . SER A 1 190 ? 14.575 -3.608 6.225 1.00 87.75 190 SER A N 1
ATOM 1537 C CA . SER A 1 190 ? 14.776 -2.548 7.222 1.00 87.75 190 SER A CA 1
ATOM 1538 C C . SER A 1 190 ? 13.742 -1.438 7.046 1.00 87.75 190 SER A C 1
ATOM 1540 O O . SER A 1 190 ? 13.114 -1.025 8.015 1.00 87.75 190 SER A O 1
ATOM 1542 N N . PHE A 1 191 ? 13.494 -1.024 5.803 1.00 87.25 191 PHE A N 1
ATOM 1543 C CA . PHE A 1 191 ? 12.477 -0.029 5.484 1.00 87.25 191 PHE A CA 1
ATOM 1544 C C . PHE A 1 191 ? 11.064 -0.488 5.888 1.00 87.25 191 PHE A C 1
ATOM 1546 O O . PHE A 1 191 ? 10.315 0.279 6.495 1.00 87.25 191 PHE A O 1
ATOM 1553 N N . ALA A 1 192 ? 10.699 -1.745 5.609 1.00 86.19 192 ALA A N 1
ATOM 1554 C CA . ALA A 1 192 ? 9.416 -2.313 6.025 1.00 86.19 192 ALA A CA 1
ATOM 1555 C C . ALA A 1 192 ? 9.265 -2.334 7.557 1.00 86.19 192 ALA A C 1
ATOM 1557 O O . ALA A 1 192 ? 8.205 -1.988 8.083 1.00 86.19 192 ALA A O 1
ATOM 1558 N N . ALA A 1 193 ? 10.330 -2.699 8.280 1.00 86.44 193 ALA A N 1
ATOM 1559 C CA . ALA A 1 193 ? 10.349 -2.690 9.740 1.00 86.44 193 ALA A CA 1
ATOM 1560 C C . ALA A 1 193 ? 10.201 -1.270 10.311 1.00 86.44 193 ALA A C 1
ATOM 1562 O O . ALA A 1 193 ? 9.417 -1.068 11.238 1.00 86.44 193 ALA A O 1
ATOM 1563 N N . ASP A 1 194 ? 10.883 -0.281 9.729 1.00 88.69 194 ASP A N 1
ATOM 1564 C CA . ASP A 1 194 ? 10.750 1.124 10.125 1.00 88.69 194 ASP A CA 1
ATOM 1565 C C . ASP A 1 194 ? 9.315 1.626 9.905 1.00 88.69 194 ASP A C 1
ATOM 1567 O O . ASP A 1 194 ? 8.736 2.249 10.795 1.00 88.69 194 ASP A O 1
ATOM 1571 N N . LYS A 1 195 ? 8.689 1.298 8.763 1.00 86.38 195 LYS A N 1
ATOM 1572 C CA . LYS A 1 195 ? 7.279 1.645 8.511 1.00 86.38 195 LYS A CA 1
ATOM 1573 C C . LYS A 1 195 ? 6.324 0.986 9.487 1.00 86.38 195 LYS A C 1
ATOM 1575 O O . LYS A 1 195 ? 5.404 1.647 9.958 1.00 86.38 195 LYS A O 1
ATOM 1580 N N . HIS A 1 196 ? 6.550 -0.275 9.829 1.00 85.12 196 HIS A N 1
ATOM 1581 C CA . HIS A 1 196 ? 5.777 -0.934 10.873 1.00 85.12 196 HIS A CA 1
ATOM 1582 C C . HIS A 1 196 ? 5.869 -0.182 12.212 1.00 85.12 196 HIS A C 1
ATOM 1584 O O . HIS A 1 196 ? 4.831 0.142 12.791 1.00 85.12 196 HIS A O 1
ATOM 1590 N N . LEU A 1 197 ? 7.083 0.147 12.670 1.00 85.06 197 LEU A N 1
ATOM 1591 C CA . LEU A 1 197 ? 7.293 0.872 13.928 1.00 85.06 197 LEU A CA 1
ATOM 1592 C C . LEU A 1 197 ? 6.606 2.243 13.921 1.00 85.06 197 LEU A C 1
ATOM 1594 O O . LEU A 1 197 ? 5.891 2.560 14.869 1.00 85.06 197 LEU A O 1
ATOM 1598 N N . GLU A 1 198 ? 6.759 3.011 12.836 1.00 85.25 198 GLU A N 1
ATOM 1599 C CA . GLU A 1 198 ? 6.084 4.304 12.662 1.00 85.25 198 GLU A CA 1
ATOM 1600 C C . GLU A 1 198 ? 4.556 4.164 12.789 1.00 85.25 198 GLU A C 1
ATOM 1602 O O . GLU A 1 198 ? 3.917 4.961 13.472 1.00 85.25 198 GLU A O 1
ATOM 1607 N N . ARG A 1 199 ? 3.949 3.152 12.148 1.00 81.81 199 ARG A N 1
ATOM 1608 C CA . ARG A 1 199 ? 2.489 2.950 12.190 1.00 81.81 199 ARG A CA 1
ATOM 1609 C C . ARG A 1 199 ? 2.003 2.550 13.576 1.00 81.81 199 ARG A C 1
ATOM 1611 O O . ARG A 1 199 ? 0.974 3.056 14.018 1.00 81.81 199 ARG A O 1
ATOM 1618 N N . MET A 1 200 ? 2.731 1.674 14.264 1.00 81.00 200 MET A N 1
ATOM 1619 C CA . MET A 1 200 ? 2.348 1.235 15.605 1.00 81.00 200 MET A CA 1
ATOM 1620 C C . MET A 1 200 ? 2.467 2.356 16.638 1.00 81.00 200 MET A C 1
ATOM 1622 O O . MET A 1 200 ? 1.563 2.510 17.460 1.00 81.00 200 MET A O 1
ATOM 1626 N N . GLU A 1 201 ? 3.524 3.170 16.577 1.00 81.56 201 GLU A N 1
ATOM 1627 C CA . GLU A 1 201 ? 3.663 4.367 17.420 1.00 81.56 201 GLU A CA 1
ATOM 1628 C C . GLU A 1 201 ? 2.458 5.295 17.226 1.00 81.56 201 GLU A C 1
ATOM 1630 O O . GLU A 1 201 ? 1.740 5.597 18.180 1.00 81.56 201 GLU A O 1
ATOM 1635 N N . GLN A 1 202 ? 2.144 5.603 15.966 1.00 77.31 202 GLN A N 1
ATOM 1636 C CA . GLN A 1 202 ? 1.063 6.516 15.613 1.00 77.31 202 GLN A CA 1
ATOM 1637 C C . GLN A 1 202 ? -0.317 6.030 16.057 1.00 77.31 202 GLN A C 1
ATOM 1639 O O . GLN A 1 202 ? -1.186 6.864 16.277 1.00 77.31 202 GLN A O 1
ATOM 1644 N N . ILE A 1 203 ? -0.564 4.721 16.143 1.00 72.50 203 ILE A N 1
ATOM 1645 C CA . ILE A 1 203 ? -1.862 4.152 16.546 1.00 72.50 203 ILE A CA 1
ATOM 1646 C C . ILE A 1 203 ? -1.986 4.049 18.066 1.00 72.50 203 ILE A C 1
ATOM 1648 O O . ILE A 1 203 ? -3.071 4.256 18.608 1.00 72.50 203 ILE A O 1
ATOM 1652 N N . THR A 1 204 ? -0.895 3.702 18.748 1.00 68.25 204 THR A N 1
ATOM 1653 C CA . THR A 1 204 ? -0.914 3.401 20.186 1.00 68.25 204 THR A CA 1
ATOM 1654 C C . THR A 1 204 ? -0.827 4.650 21.058 1.00 68.25 204 THR A C 1
ATOM 1656 O O . THR A 1 204 ? -1.350 4.640 22.177 1.00 68.25 204 THR A O 1
ATOM 1659 N N . ASP A 1 205 ? -0.238 5.742 20.563 1.00 69.56 205 ASP A N 1
ATOM 1660 C CA . ASP A 1 205 ? -0.294 7.031 21.248 1.00 69.56 205 ASP A CA 1
ATOM 1661 C C . ASP A 1 205 ? -1.605 7.767 20.928 1.00 69.56 205 ASP A C 1
ATOM 1663 O O . ASP A 1 205 ? -1.736 8.503 19.948 1.00 69.56 205 ASP A O 1
ATOM 1667 N N . ALA A 1 206 ? -2.597 7.584 21.805 1.00 54.47 206 ALA A N 1
ATOM 1668 C CA . ALA A 1 206 ? -3.900 8.244 21.717 1.00 54.47 206 ALA A CA 1
ATOM 1669 C C . ALA A 1 206 ? -3.830 9.787 21.763 1.00 54.47 206 ALA A C 1
ATOM 1671 O O . ALA A 1 206 ? -4.832 10.444 21.477 1.00 54.47 206 ALA A O 1
ATOM 1672 N N . ALA A 1 207 ? -2.692 10.377 22.154 1.00 53.34 207 ALA A N 1
ATOM 1673 C CA . ALA A 1 207 ? -2.483 11.824 22.160 1.00 53.34 207 ALA A CA 1
ATOM 1674 C C . ALA A 1 207 ? -1.800 12.350 20.886 1.00 53.34 207 ALA A C 1
ATOM 1676 O O . ALA A 1 207 ? -1.753 13.567 20.693 1.00 53.34 207 ALA A O 1
ATOM 1677 N N . GLU A 1 208 ? -1.264 11.473 20.037 1.00 64.62 208 GLU A N 1
ATOM 1678 C CA . GLU A 1 208 ? -0.629 11.866 18.785 1.00 64.62 208 GLU A CA 1
ATOM 1679 C C . GLU A 1 208 ? -1.691 12.033 17.688 1.00 64.62 208 GLU A C 1
ATOM 1681 O O . GLU A 1 208 ? -2.575 11.190 17.521 1.00 64.62 208 GLU A O 1
ATOM 1686 N N . ASP A 1 209 ? -1.635 13.124 16.923 1.00 66.81 209 ASP A N 1
ATOM 1687 C CA . ASP A 1 209 ? -2.508 13.304 15.758 1.00 66.81 209 ASP A CA 1
ATOM 1688 C C . ASP A 1 209 ? -2.117 12.317 14.643 1.00 66.81 209 ASP A C 1
ATOM 1690 O O . ASP A 1 209 ? -0.968 11.886 14.542 1.00 66.81 209 ASP A O 1
ATOM 1694 N N . VAL A 1 210 ? -3.062 11.934 13.774 1.00 67.50 210 VAL A N 1
ATOM 1695 C CA . VAL A 1 210 ? -2.696 11.209 12.542 1.00 67.50 210 VAL A CA 1
ATOM 1696 C C . VAL A 1 210 ? -1.748 12.105 11.728 1.00 67.50 210 VAL A C 1
ATOM 1698 O O . VAL A 1 210 ? -2.073 13.280 11.522 1.00 67.50 210 VAL A O 1
ATOM 1701 N N . PRO A 1 211 ? -0.588 11.599 11.264 1.00 69.75 211 PRO A N 1
ATOM 1702 C CA . PRO A 1 211 ? 0.364 12.424 10.536 1.00 69.75 211 PRO A CA 1
ATOM 1703 C C . PRO A 1 211 ? -0.270 13.057 9.298 1.00 69.75 211 PRO A C 1
ATOM 1705 O O . PRO A 1 211 ? -1.095 12.452 8.611 1.00 69.75 211 PRO A O 1
ATOM 1708 N N . GLY A 1 212 ? 0.151 14.282 8.980 1.00 68.69 212 GLY A N 1
ATOM 1709 C CA . GLY A 1 212 ? -0.279 14.948 7.754 1.00 68.69 212 GLY A CA 1
ATOM 1710 C C . GLY A 1 212 ? 0.135 14.168 6.502 1.00 68.69 212 GLY A C 1
ATOM 1711 O O . GLY A 1 212 ? 1.134 13.447 6.504 1.00 68.69 212 GLY A O 1
ATOM 1712 N N . LEU A 1 213 ? -0.601 14.370 5.405 1.00 63.03 213 LEU A N 1
ATOM 1713 C CA . LEU A 1 213 ? -0.390 13.667 4.133 1.00 63.03 213 LEU A CA 1
ATOM 1714 C C . LEU A 1 213 ? 1.068 13.719 3.646 1.00 63.03 213 LEU A C 1
ATOM 1716 O O . LEU A 1 213 ? 1.595 12.719 3.171 1.00 63.03 213 LEU A O 1
ATOM 1720 N N . GLU A 1 214 ? 1.741 14.861 3.796 1.00 64.75 214 GLU A N 1
ATOM 1721 C CA . GLU A 1 214 ? 3.151 15.010 3.410 1.00 64.75 214 GLU A CA 1
ATO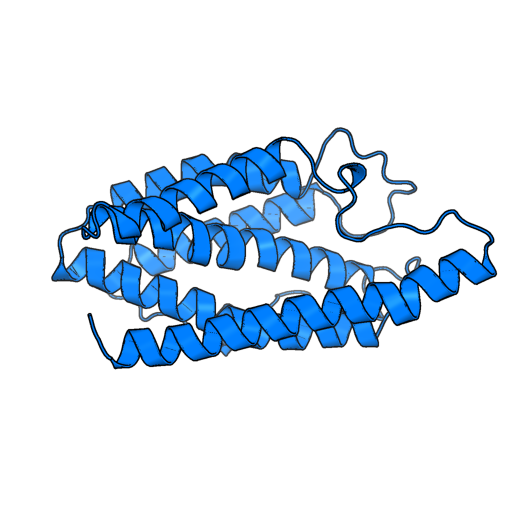M 1722 C C . GLU A 1 214 ? 4.068 14.049 4.181 1.00 64.75 214 GLU A C 1
ATOM 1724 O O . GLU A 1 214 ? 4.967 13.468 3.590 1.00 64.75 214 GLU A O 1
ATOM 1729 N N . SER A 1 215 ? 3.801 13.805 5.468 1.00 71.00 215 SER A N 1
ATOM 1730 C CA . SER A 1 215 ? 4.586 12.874 6.288 1.00 71.00 215 SER A CA 1
ATOM 1731 C C . SER A 1 215 ? 4.301 11.413 5.940 1.00 71.00 215 SER A C 1
ATOM 1733 O O . SER A 1 215 ? 5.230 10.608 5.898 1.00 71.00 215 SER A O 1
ATOM 1735 N N . LEU A 1 216 ? 3.042 11.062 5.654 1.00 71.88 216 LEU A N 1
ATOM 1736 C CA . LEU A 1 216 ? 2.670 9.701 5.240 1.00 71.88 216 LEU A CA 1
ATOM 1737 C C . LEU A 1 216 ? 3.243 9.336 3.865 1.00 71.88 216 LEU A C 1
ATOM 1739 O O . LEU A 1 216 ? 3.466 8.162 3.580 1.00 71.88 216 LEU A O 1
ATOM 1743 N N . THR A 1 217 ? 3.512 10.349 3.039 1.00 65.38 217 THR A N 1
ATOM 1744 C CA . THR A 1 217 ? 4.001 10.217 1.663 1.00 65.38 217 THR A CA 1
ATOM 1745 C C . THR A 1 217 ? 5.461 10.629 1.502 1.00 65.38 217 THR A C 1
ATOM 1747 O O . THR A 1 217 ? 5.938 10.756 0.378 1.00 65.38 217 THR A O 1
ATOM 1750 N N . GLU A 1 218 ? 6.220 10.811 2.582 1.00 71.06 218 GLU A N 1
ATOM 1751 C CA . GLU A 1 218 ? 7.653 11.091 2.489 1.00 71.06 218 GLU A CA 1
ATOM 1752 C C . GLU A 1 218 ? 8.451 9.776 2.423 1.00 71.06 218 GLU A C 1
ATOM 1754 O O . GLU A 1 218 ? 8.341 8.914 3.299 1.00 71.06 218 GLU A O 1
ATOM 1759 N N . LEU A 1 219 ? 9.288 9.622 1.390 1.00 63.97 219 LEU A N 1
ATOM 1760 C CA . LEU A 1 219 ? 10.333 8.595 1.356 1.00 63.97 219 LEU A CA 1
ATOM 1761 C C . LEU A 1 219 ? 11.674 9.266 1.630 1.00 63.97 219 LEU A C 1
ATOM 1763 O O . LEU A 1 219 ? 12.274 9.880 0.747 1.00 63.97 219 LEU A O 1
ATOM 1767 N N . LYS A 1 220 ? 12.158 9.142 2.867 1.00 59.34 220 LYS A N 1
ATOM 1768 C CA . LYS A 1 220 ? 13.502 9.602 3.223 1.00 59.34 220 LYS A CA 1
ATOM 1769 C C . LYS A 1 220 ? 14.527 8.857 2.363 1.00 59.34 220 LYS A C 1
ATOM 1771 O O . LYS A 1 220 ? 14.514 7.635 2.303 1.00 59.34 220 LYS A O 1
ATOM 1776 N N . GLY A 1 221 ? 15.403 9.604 1.693 1.00 55.94 221 GLY A N 1
ATOM 1777 C CA . GLY A 1 221 ? 16.455 9.045 0.834 1.00 55.94 221 GLY A CA 1
ATOM 1778 C C . GLY A 1 221 ? 16.067 8.833 -0.633 1.00 55.94 221 GLY A C 1
ATOM 1779 O O . GLY A 1 221 ? 16.943 8.502 -1.426 1.00 55.94 221 GLY A O 1
ATOM 1780 N N . VAL A 1 222 ? 14.808 9.067 -1.020 1.00 54.28 222 VAL A N 1
ATOM 1781 C CA . VAL A 1 222 ? 14.385 9.129 -2.430 1.00 54.28 222 VAL A CA 1
ATOM 1782 C C . VAL A 1 222 ? 14.358 10.601 -2.844 1.00 54.28 222 VAL A C 1
ATOM 1784 O O . VAL A 1 222 ? 13.521 11.367 -2.370 1.00 54.28 222 VAL A O 1
ATOM 1787 N N . GLY A 1 223 ? 15.298 11.027 -3.684 1.00 48.34 223 GLY A N 1
ATOM 1788 C CA . GLY A 1 223 ? 15.363 12.394 -4.198 1.00 48.34 223 GLY A CA 1
ATOM 1789 C C . GLY A 1 223 ? 15.926 12.423 -5.613 1.00 48.34 223 GLY A C 1
ATOM 1790 O O . GLY A 1 223 ? 16.787 11.606 -5.935 1.00 48.34 223 GLY A O 1
ATOM 1791 N N . ASP A 1 224 ? 15.432 13.362 -6.426 1.00 43.31 224 ASP A N 1
ATOM 1792 C CA . ASP A 1 224 ? 15.957 13.645 -7.770 1.00 43.31 224 ASP A CA 1
ATOM 1793 C C . ASP A 1 224 ? 17.419 14.102 -7.740 1.00 43.31 224 ASP A C 1
ATOM 1795 O O . ASP A 1 224 ? 17.789 15.088 -7.048 1.00 43.31 224 ASP A O 1
#

=== Feature glossary ===
Each block in this record encodes a different view of the same protein. In brief:

Predicted aligned error. PAE(i, j) answers: if I align the predicted and true structures on residue i, how far off (in Å) do I expect residue j to be? A block-diagonal PAE matrix with low values on the blocks and high values off-diagonal is the signature of a multi-domain protein with confidently predicted domains but uncertain inter-domain orientation.

Contact-map, Ramachandran, and PAE plots. Plot images: a contact map (which residues are close in 3D, as an N×N binary image), a Ramachandran scatter (backbone torsion angles, revealing secondary-structure composition at a glance), and — for AlphaFold structures — a PAE heatmap (pairwise prediction confidence).

Backbone torsions (φ/ψ). φ (phi) and ψ (psi) are the two rotatable backbone dihedrals per residue: φ is the C(i-1)–N–Cα–C torsion, ψ is the N–Cα–C–N(i+1) torsion, both in degrees on (−180°, 180°]. α-helical residues cluster near (−60°, −45°); β-strand residues near (−120°, +130°). A Ramachandran plot is simply a scatter of (φ, ψ) for every residue.

Foldseek 3Di. A 3Di character summarizes, for each residue, the relative orientation of the Cα frame of its nearest spatial neighbor. Because it encodes fold topology rather than chemistry, 3Di alignments detect remote structural similarity that sequence alignment misses.

Radius of gyration, Cα contacts, bounding box. Three whole-structure scalars: the radius of gyration (RMS distance of Cα from centroid, in Å), the count of Cα–Cα contacts (pairs closer than 8 Å and separated by more than four residues in sequence — i.e. tertiary, not local, contacts), and the bounding-box dimensions. Together they distinguish compact globular folds from extended fibres or disordered chains.

Sequence. Sequence gives the chain of amino acids in standard one-letter code (A=alanine, C=cysteine, …, Y=tyrosine), read N→C. It is the only feature that is directly encoded by the gene; all structural features are derived from the folded form of this sequence.

mmCIF coordinates. Atomic coordinates in PDBx/mmCIF format — the same representation the Protein Data Bank distributes. Each line of the _atom_site loop places one backbone atom in Cartesian space (units: ångströms, origin: arbitrary).

Secondary structure (3-state, P-SEA). Three-state secondary structure (P-SEA) collapses the eight DSSP classes into helix (a), strand (b), and coil (c). P-SEA assigns these from Cα geometry alone — distances and angles — without requiring backbone oxygens, so it works on any Cα trace.

InterPro / GO / CATH / organism. Functional annotations link the protein to curated databases. InterPro entries identify conserved domains and families by matching the sequence against member-database signatures (Pfam, PROSITE, CDD, …). Gene Ontology (GO) terms describe molecular function, biological process, and cellular component in a controlled vocabulary. CATH pl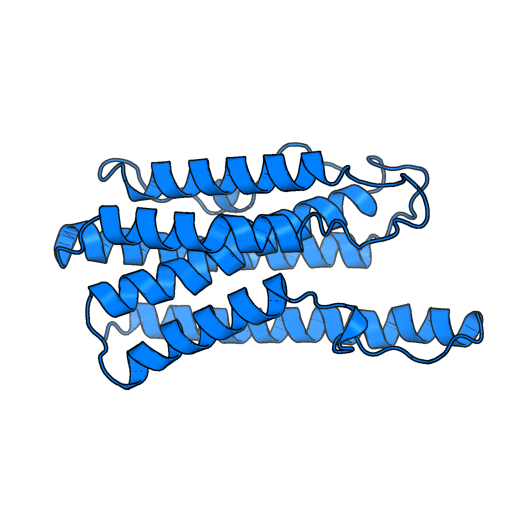aces the structure in a hierarchical fold classification (Class/Architecture/Topology/Homologous-superfamily). The organism is the source species.

B-factor. B-factor (Debye–Waller factor) reflects atomic displacement in the crystal lattice. It is an experimental observable (units Å²), not a prediction; low values mean the atom is pinned down, high values mean it moves or is heterogeneous across the crystal.

Rendered structure images. Structure images are PyMOL renders from six orthogonal camera directions. Cartoon representation draws helices as coils and strands as arrows; sticks shows the backbone as bonds; surface shows the solvent-excluded envelope. Rainbow coloring maps sequence position to hue (blue→red, N→C); chain coloring assigns a distinct color per polypeptide.

Solvent-accessible surface area. Solvent-accessible surface area (SASA) is the area in Å² traced out by the centre of a 1.4 Å probe sphere (a water molecule) rolled over the protein's van der Waals surface (Shrake–Rupley / Lee–Richards construction). Buried residues have near-zero SASA; fully exposed residues can exceed 200 Å². The total SASA scales roughly with the number of surface residues.

Secondary structure (8-state, DSSP). The SS8 string is DSSP's per-residue secondary-structure call. α-helix (H) means an i→i+4 H-bond ladder; β-strand (E) means the residue participates in a β-sheet; 3₁₀ (G) and π (I) are tighter and wider helices; T/S are turns/bends; '-' is loop.

pLDDT. For AlphaFold models, the B-factor field carries pLDDT — the model's own estimate of local accuracy on a 0–100 scale. Regions with pLDDT<50 should be treated as essentially unmodeled; they often correspond to intrinsically disordered segments.

Nearest PDB structures. Nearest PDB neighbors are the top structural matches found by Foldseek when searching this structure against the entire Protein Data Bank. Each hit reports a TM-score (0 to 1; >0.5 almost always implies the same fold) and an E-value. These are *structural* homologs — they may share no detectable sequence similarity.